Protein AF-A0A927UCE0-F1 (afdb_monomer_lite)

pLDDT: mean 87.66, std 17.43, range [27.77, 98.81]

Secondary structure (DSSP, 8-state):
--SSSTTTTTSSS-TTSSSS----HHHHHHHHHHHHHHHT--GGGS-EEEE--SS-SEEEETTTTEEEEEHHHHT-TTS-HHHHHHHHHHHHHHHHHHHHH---SSSHHHHHHHHHHT--S-SS--HHHHHHHHHHHHHHHHHHHHHHHHHHH--TT-EEEETTTEEEEEEEEES-GGG-EEEEEETTS-EEEEEHHHHHHH-EE-

Radius of gyration: 23.82 Å; chains: 1; bounding box: 55×33×63 Å

Foldseek 3Di:
DPDPPVVPPVPFPCLVPFFPDQDDLVVLLVLVVVLCVLPVDDLSVAAEEEDQDPVDQKAQDLVRSYIYGHSVQSRPRLFGPVLNSLSSQLRVLQVCCCVPPVDHDLDPSSCVSCVSSVHDSDPDDDVVVRVVRSVVSVVQNVLQVVLVVLQVLQDFQWWKQAPVQGIWTWNHWDDHRQQIWTWTQGPVRDIDIDRSVVCVVGMDTD

Structure (mmCIF, N/CA/C/O backbone):
data_AF-A0A927UCE0-F1
#
_entry.id   AF-A0A927UCE0-F1
#
loop_
_atom_site.group_PDB
_atom_site.id
_atom_site.type_symbol
_atom_site.label_atom_id
_atom_site.label_alt_id
_atom_site.label_comp_id
_atom_site.label_asym_id
_atom_site.label_entity_id
_atom_site.label_seq_id
_atom_site.pdbx_PDB_ins_code
_atom_site.Cartn_x
_atom_site.Cartn_y
_atom_site.Cartn_z
_atom_site.occupancy
_atom_site.B_iso_or_equiv
_atom_site.auth_seq_id
_atom_site.auth_comp_id
_atom_site.auth_asym_id
_atom_site.auth_atom_id
_atom_site.pdbx_PDB_model_num
ATOM 1 N N . MET A 1 1 ? -18.965 -17.058 -4.838 1.00 32.09 1 MET A N 1
ATOM 2 C CA . MET A 1 1 ? -19.137 -15.965 -3.849 1.00 32.09 1 MET A CA 1
ATOM 3 C C . MET A 1 1 ? -17.987 -15.931 -2.832 1.00 32.09 1 MET A C 1
ATOM 5 O O . MET A 1 1 ? -18.174 -16.311 -1.687 1.00 32.09 1 MET A O 1
ATOM 9 N N . LYS A 1 2 ? -16.779 -15.501 -3.229 1.00 31.31 2 LYS A N 1
ATOM 10 C CA . LYS A 1 2 ? -15.618 -15.338 -2.320 1.00 31.31 2 LYS A CA 1
ATOM 11 C C . LYS A 1 2 ? -14.726 -14.156 -2.750 1.00 31.31 2 LYS A C 1
ATOM 13 O O . LYS A 1 2 ? -13.540 -14.333 -2.984 1.00 31.31 2 LYS A O 1
ATOM 18 N N . LYS A 1 3 ? -15.296 -12.955 -2.931 1.00 30.11 3 LYS A N 1
ATOM 19 C CA . LYS A 1 3 ? -14.536 -11.755 -3.362 1.00 30.11 3 LYS A CA 1
ATOM 20 C C . LYS A 1 3 ? -14.456 -10.613 -2.336 1.00 30.11 3 LYS A C 1
ATOM 22 O O . LYS A 1 3 ? -13.852 -9.595 -2.635 1.00 30.11 3 LYS A O 1
ATOM 27 N N . TYR A 1 4 ? -14.963 -10.788 -1.113 1.00 29.42 4 TYR A N 1
ATOM 28 C CA . TYR A 1 4 ? -15.023 -9.688 -0.131 1.00 29.42 4 TYR A CA 1
ATOM 29 C C . TYR A 1 4 ? -14.313 -9.950 1.209 1.00 29.42 4 TYR A C 1
ATOM 31 O O . TYR A 1 4 ? -14.277 -9.066 2.055 1.00 29.42 4 TYR A O 1
ATOM 39 N N . ALA A 1 5 ? -13.671 -11.109 1.398 1.00 27.77 5 ALA A N 1
ATOM 40 C CA . ALA A 1 5 ? -13.035 -11.458 2.677 1.00 27.77 5 ALA A CA 1
ATOM 41 C C . ALA A 1 5 ? -11.571 -10.986 2.824 1.00 27.77 5 ALA A C 1
ATOM 43 O O . ALA A 1 5 ? -11.045 -10.954 3.931 1.00 27.77 5 ALA A O 1
ATOM 44 N N . VAL A 1 6 ? -10.906 -10.572 1.738 1.00 29.86 6 VAL A N 1
ATOM 45 C CA . VAL A 1 6 ? -9.473 -10.201 1.778 1.00 29.86 6 VAL A CA 1
ATOM 46 C C . VAL A 1 6 ? -9.253 -8.742 2.208 1.00 29.86 6 VAL A C 1
ATOM 48 O O . VAL A 1 6 ? -8.159 -8.377 2.624 1.00 29.86 6 VAL A O 1
ATOM 51 N N . LYS A 1 7 ? -10.298 -7.903 2.204 1.00 33.56 7 LYS A N 1
ATOM 52 C CA . LYS A 1 7 ? -10.187 -6.497 2.631 1.00 33.56 7 LYS A CA 1
ATOM 53 C C . LYS A 1 7 ? -10.232 -6.302 4.152 1.00 33.56 7 LYS A C 1
ATOM 55 O O . LYS A 1 7 ? -9.827 -5.248 4.623 1.00 33.56 7 LYS A O 1
ATOM 60 N N . LEU A 1 8 ? -10.690 -7.300 4.915 1.00 30.69 8 LEU A N 1
ATOM 61 C CA . LEU A 1 8 ? -10.885 -7.167 6.365 1.00 30.69 8 LEU A CA 1
ATOM 62 C C . LEU A 1 8 ? -9.734 -7.742 7.206 1.00 30.69 8 LEU A C 1
ATOM 64 O O . LEU A 1 8 ? -9.499 -7.261 8.310 1.00 30.69 8 LEU A O 1
ATOM 68 N N . LEU A 1 9 ? -8.970 -8.715 6.693 1.00 28.48 9 LEU A N 1
ATOM 69 C CA . LEU A 1 9 ? -7.888 -9.335 7.474 1.00 28.48 9 LEU A CA 1
ATOM 70 C C . LEU A 1 9 ? -6.598 -8.498 7.538 1.00 28.48 9 LEU A C 1
ATOM 72 O O . LEU A 1 9 ? -5.774 -8.720 8.419 1.00 28.48 9 LEU A O 1
ATOM 76 N N . MET A 1 10 ? -6.421 -7.512 6.652 1.00 35.31 10 MET A N 1
ATOM 77 C CA . MET A 1 10 ? -5.262 -6.608 6.702 1.00 35.31 10 MET A CA 1
ATOM 78 C C . MET A 1 10 ? -5.403 -5.473 7.727 1.00 35.31 10 MET A C 1
ATOM 80 O O . MET A 1 10 ? -4.414 -4.796 7.992 1.00 35.31 10 MET A O 1
ATOM 84 N N . LEU A 1 11 ? -6.583 -5.268 8.326 1.00 37.19 11 LEU A N 1
ATOM 85 C CA . LEU A 1 11 ? -6.809 -4.158 9.259 1.00 37.19 11 LEU A CA 1
ATOM 86 C C . LEU A 1 11 ? -6.383 -4.475 10.708 1.00 37.19 11 LEU A C 1
ATOM 88 O O . LEU A 1 11 ? -5.964 -3.576 11.427 1.00 37.19 11 LEU A O 1
ATOM 92 N N . CYS A 1 12 ? -6.447 -5.737 11.153 1.00 36.28 12 CYS A N 1
ATOM 93 C CA . CYS A 1 12 ? -6.317 -6.064 12.585 1.00 36.28 12 CYS A CA 1
ATOM 94 C C . CYS A 1 12 ? -4.892 -6.326 13.098 1.00 36.28 12 CYS A C 1
ATOM 96 O O . CYS A 1 12 ? -4.685 -6.264 14.304 1.00 36.28 12 CYS A O 1
ATOM 98 N N . LEU A 1 13 ? -3.908 -6.595 12.233 1.00 35.44 13 LEU A N 1
ATOM 99 C CA . LEU A 1 13 ? -2.509 -6.826 12.649 1.00 35.44 13 LEU A CA 1
ATOM 100 C C . LEU A 1 13 ? -1.547 -5.704 12.216 1.00 35.44 13 LEU A C 1
ATOM 102 O O . LEU A 1 13 ? -0.361 -5.759 12.523 1.00 35.44 13 LEU A O 1
ATOM 106 N N . ARG A 1 14 ? -2.042 -4.675 11.511 1.00 45.62 14 ARG A N 1
ATOM 107 C CA . ARG A 1 14 ? -1.217 -3.610 10.908 1.00 45.62 14 ARG A CA 1
ATOM 108 C C . ARG A 1 14 ? -1.157 -2.299 11.689 1.00 45.62 14 ARG A C 1
ATOM 110 O O . ARG A 1 14 ? -0.454 -1.399 11.261 1.00 45.62 14 ARG A O 1
ATOM 117 N N . LEU A 1 15 ? -1.820 -2.175 12.836 1.00 44.72 15 LEU A N 1
ATOM 118 C CA . LEU A 1 15 ? -1.896 -0.897 13.563 1.00 44.72 15 LEU A CA 1
ATOM 119 C C . LEU A 1 15 ? -0.582 -0.454 14.237 1.00 44.72 15 LEU A C 1
ATOM 121 O O . LEU A 1 15 ? -0.502 0.661 14.724 1.00 44.72 15 LEU A O 1
ATOM 125 N N . ARG A 1 16 ? 0.465 -1.289 14.225 1.00 42.56 16 ARG A N 1
ATOM 126 C CA . ARG A 1 16 ? 1.831 -0.920 14.649 1.00 42.56 16 ARG A CA 1
ATOM 127 C C . ARG A 1 16 ? 2.800 -0.636 13.492 1.00 42.56 16 ARG A C 1
ATOM 129 O O . ARG A 1 16 ? 3.983 -0.472 13.748 1.00 42.56 16 ARG A O 1
ATOM 136 N N . ARG A 1 17 ? 2.343 -0.665 12.232 1.00 46.66 17 ARG A N 1
ATOM 137 C CA . ARG A 1 17 ? 3.231 -0.679 11.049 1.00 46.66 17 ARG A CA 1
ATOM 138 C C . ARG A 1 17 ? 3.056 0.523 10.109 1.00 46.66 17 ARG A C 1
ATOM 140 O O . ARG A 1 17 ? 3.672 0.534 9.053 1.00 46.66 17 ARG A O 1
ATOM 147 N N . TRP A 1 18 ? 2.210 1.494 10.451 1.00 49.06 18 TRP A N 1
ATOM 148 C CA . TRP A 1 18 ? 2.021 2.698 9.626 1.00 49.06 18 TRP A CA 1
ATOM 149 C C . TRP A 1 18 ? 2.967 3.836 10.010 1.00 49.06 18 TRP A C 1
ATOM 151 O O . TRP A 1 18 ? 3.299 4.641 9.151 1.00 49.06 18 TRP A O 1
ATOM 161 N N . SER A 1 19 ? 3.474 3.842 11.244 1.00 52.38 19 SER A N 1
ATOM 162 C CA . SER A 1 19 ? 4.609 4.660 11.661 1.00 52.38 19 SER A CA 1
ATOM 163 C C . SER A 1 19 ? 5.896 3.830 11.596 1.00 52.38 19 SER A C 1
ATOM 165 O O . SER A 1 19 ? 5.938 2.691 12.070 1.00 52.38 19 SER A O 1
ATOM 167 N N . ASN A 1 20 ? 6.943 4.406 10.997 1.00 58.47 20 ASN A N 1
ATOM 168 C CA . ASN A 1 20 ? 8.322 3.894 10.960 1.00 58.47 20 ASN A CA 1
ATOM 169 C C . ASN A 1 20 ? 8.631 2.777 9.943 1.00 58.47 20 ASN A C 1
ATOM 171 O O . ASN A 1 20 ? 9.555 1.988 10.170 1.00 58.47 20 ASN A O 1
ATOM 175 N N . MET A 1 21 ? 7.901 2.664 8.825 1.00 68.88 21 MET A N 1
ATOM 176 C CA . MET A 1 21 ? 8.317 1.736 7.763 1.00 68.88 21 MET A CA 1
ATOM 177 C C . MET A 1 21 ? 9.350 2.392 6.846 1.00 68.88 21 MET A C 1
ATOM 179 O O . MET A 1 21 ? 9.002 3.065 5.884 1.00 68.88 21 MET A O 1
ATOM 183 N N . ILE A 1 22 ? 10.625 2.140 7.134 1.00 79.88 22 ILE A N 1
ATOM 184 C CA . ILE A 1 22 ? 11.729 2.444 6.221 1.00 79.88 22 ILE A CA 1
ATOM 185 C C . ILE A 1 22 ? 11.691 1.429 5.079 1.00 79.88 22 ILE A C 1
ATOM 187 O O . ILE A 1 22 ? 11.749 0.221 5.321 1.00 79.88 22 ILE A O 1
ATOM 191 N N . TRP A 1 23 ? 11.626 1.909 3.840 1.00 89.19 23 TRP A N 1
ATOM 192 C CA . TRP A 1 23 ? 11.667 1.049 2.667 1.00 89.19 23 TRP A CA 1
ATOM 193 C C . TRP A 1 23 ? 13.113 0.745 2.291 1.00 89.19 23 TRP A C 1
ATOM 195 O O . TRP A 1 23 ? 13.856 1.607 1.822 1.00 89.19 23 TRP A O 1
ATOM 205 N N . ASN A 1 24 ? 13.515 -0.506 2.481 1.00 92.25 24 ASN A N 1
ATOM 206 C CA . ASN A 1 24 ? 14.772 -1.034 1.983 1.00 92.25 24 ASN A CA 1
ATOM 207 C C . ASN A 1 24 ? 14.509 -2.019 0.831 1.00 92.25 24 ASN A C 1
ATOM 209 O O . ASN A 1 24 ? 13.376 -2.243 0.398 1.00 92.25 24 ASN A O 1
ATOM 213 N N . GLU A 1 25 ? 15.580 -2.592 0.287 1.00 96.25 25 GLU A N 1
ATOM 214 C CA . GLU A 1 25 ? 15.495 -3.513 -0.848 1.00 96.25 25 GLU A CA 1
ATOM 215 C C . GLU A 1 25 ? 14.535 -4.681 -0.590 1.00 96.25 25 GLU A C 1
ATOM 217 O O . GLU A 1 25 ? 13.823 -5.109 -1.497 1.00 96.25 25 GLU A O 1
ATOM 222 N N . LYS A 1 26 ? 14.470 -5.174 0.652 1.00 95.62 26 LYS A N 1
ATOM 223 C CA . LYS A 1 26 ? 13.610 -6.294 1.024 1.00 95.62 26 LYS A CA 1
ATOM 224 C C . LYS A 1 26 ? 12.135 -5.957 0.822 1.00 95.62 26 LYS A C 1
ATOM 226 O O . LYS A 1 26 ? 11.441 -6.738 0.177 1.00 95.62 26 LYS A O 1
ATOM 231 N N . GLU A 1 27 ? 11.644 -4.825 1.333 1.00 94.62 27 GLU A N 1
ATOM 232 C CA . GLU A 1 27 ? 10.226 -4.462 1.186 1.00 94.62 27 GLU A CA 1
ATOM 233 C C . GLU A 1 27 ? 9.875 -4.148 -0.274 1.00 94.62 27 GLU A C 1
ATOM 235 O O . GLU A 1 27 ? 8.780 -4.487 -0.728 1.00 94.62 27 GLU A O 1
ATOM 240 N N . ILE A 1 28 ? 10.812 -3.568 -1.038 1.00 97.38 28 ILE A N 1
ATOM 241 C CA . ILE A 1 28 ? 10.638 -3.365 -2.484 1.00 97.38 28 ILE A CA 1
ATOM 242 C C . ILE A 1 28 ? 10.515 -4.714 -3.201 1.00 97.38 28 ILE A C 1
ATOM 244 O O . ILE A 1 28 ? 9.576 -4.915 -3.975 1.00 97.38 28 ILE A O 1
ATOM 248 N N . ARG A 1 29 ? 11.412 -5.668 -2.912 1.00 98.06 29 ARG A N 1
ATOM 249 C CA . ARG A 1 29 ? 11.361 -7.016 -3.494 1.00 98.06 29 ARG A CA 1
ATOM 250 C C . ARG A 1 29 ? 10.089 -7.758 -3.107 1.00 98.06 29 ARG A C 1
ATOM 252 O O . ARG A 1 29 ? 9.504 -8.402 -3.970 1.00 98.06 29 ARG A O 1
ATOM 259 N N . GLU A 1 30 ? 9.624 -7.653 -1.864 1.00 97.25 30 GLU A N 1
ATOM 260 C CA . GLU A 1 30 ? 8.359 -8.266 -1.430 1.00 97.25 30 GLU A CA 1
ATOM 261 C C . GLU A 1 30 ? 7.171 -7.768 -2.271 1.00 97.25 30 GLU A C 1
ATOM 263 O O . GLU A 1 30 ? 6.337 -8.569 -2.712 1.00 97.25 30 GLU A O 1
ATOM 268 N N . GLU A 1 31 ? 7.105 -6.461 -2.544 1.00 97.94 31 GLU A N 1
ATOM 269 C CA . GLU A 1 31 ? 6.061 -5.906 -3.404 1.00 97.94 31 GLU A CA 1
ATOM 270 C C . GLU A 1 31 ? 6.241 -6.325 -4.868 1.00 97.94 31 GLU A C 1
ATOM 272 O O . GLU A 1 31 ? 5.274 -6.756 -5.498 1.00 97.94 31 GLU A O 1
ATOM 277 N N . MET A 1 32 ? 7.460 -6.286 -5.413 1.00 98.56 32 MET A N 1
ATOM 278 C CA . MET A 1 32 ? 7.719 -6.741 -6.783 1.00 98.56 32 MET A CA 1
ATOM 279 C C . MET A 1 32 ? 7.403 -8.232 -6.965 1.00 98.56 32 MET A C 1
ATOM 281 O O . MET A 1 32 ? 6.800 -8.601 -7.963 1.00 98.56 32 MET A O 1
ATOM 285 N N . GLN A 1 33 ? 7.696 -9.091 -5.987 1.00 98.62 33 GLN A N 1
ATOM 286 C CA . GLN A 1 33 ? 7.328 -10.514 -6.016 1.00 98.62 33 GLN A CA 1
ATOM 287 C C . GLN A 1 33 ? 5.809 -10.717 -6.007 1.00 98.62 33 GLN A C 1
ATOM 289 O O . GLN A 1 33 ? 5.283 -11.662 -6.602 1.00 98.62 33 GLN A O 1
ATOM 294 N N . ARG A 1 34 ? 5.065 -9.840 -5.321 1.00 98.38 34 ARG A N 1
ATOM 295 C CA . ARG A 1 34 ? 3.601 -9.828 -5.405 1.00 98.38 34 ARG A CA 1
ATOM 296 C C . ARG A 1 34 ? 3.144 -9.473 -6.822 1.00 98.38 34 ARG A C 1
ATOM 298 O O . ARG A 1 34 ? 2.190 -10.085 -7.301 1.00 98.38 34 ARG A O 1
ATOM 305 N N . LEU A 1 35 ? 3.804 -8.518 -7.481 1.00 98.50 35 LEU A N 1
ATOM 306 C CA . LEU A 1 35 ? 3.518 -8.136 -8.868 1.00 98.50 35 LEU A CA 1
ATOM 307 C C . LEU A 1 35 ? 3.903 -9.237 -9.863 1.00 98.50 35 LEU A C 1
ATOM 309 O O . LEU A 1 35 ? 3.112 -9.537 -10.752 1.00 98.50 35 LEU A O 1
ATOM 313 N N . ASP A 1 36 ? 5.033 -9.910 -9.666 1.00 98.62 36 ASP A N 1
ATOM 314 C CA . ASP A 1 36 ? 5.463 -11.073 -10.450 1.00 98.62 36 ASP A CA 1
ATOM 315 C C . ASP A 1 36 ? 4.386 -12.166 -10.447 1.00 98.62 36 ASP A C 1
ATOM 317 O O . ASP A 1 36 ? 3.977 -12.655 -11.498 1.00 98.62 36 ASP A O 1
ATOM 321 N N . LYS A 1 37 ? 3.813 -12.475 -9.275 1.00 98.31 37 LYS A N 1
ATOM 322 C CA . LYS A 1 37 ? 2.697 -13.433 -9.147 1.00 98.31 37 LYS A CA 1
ATOM 323 C C . LYS A 1 37 ? 1.432 -13.002 -9.894 1.00 98.31 37 LYS A C 1
ATOM 325 O O . LYS A 1 37 ? 0.649 -13.856 -10.297 1.00 98.31 37 LYS A O 1
ATOM 330 N N . ILE A 1 38 ? 1.200 -11.697 -10.036 1.00 97.31 38 ILE A N 1
ATOM 331 C CA . ILE A 1 38 ? 0.034 -11.147 -10.744 1.00 97.31 38 ILE A CA 1
ATOM 332 C C . ILE A 1 38 ? 0.255 -11.172 -12.255 1.00 97.31 38 ILE A C 1
ATOM 334 O O . ILE A 1 38 ? -0.680 -11.439 -13.007 1.00 97.31 38 ILE A O 1
ATOM 338 N N . THR A 1 39 ? 1.474 -10.878 -12.699 1.00 97.69 39 THR A N 1
ATOM 339 C CA . THR A 1 39 ? 1.784 -10.649 -14.115 1.00 97.69 39 THR A CA 1
ATOM 340 C C . THR A 1 39 ? 2.413 -11.849 -14.814 1.00 97.69 39 THR A C 1
ATOM 342 O O . THR A 1 39 ? 2.451 -11.884 -16.044 1.00 97.69 39 THR A O 1
ATOM 345 N N . GLY A 1 40 ? 2.904 -12.830 -14.054 1.00 98.12 40 GLY A N 1
ATOM 346 C CA . GLY A 1 40 ? 3.687 -13.949 -14.571 1.00 98.12 40 GLY A CA 1
ATOM 347 C C . GLY A 1 40 ? 5.053 -13.521 -15.117 1.00 98.12 40 GLY A C 1
ATOM 348 O O . GLY A 1 40 ? 5.574 -14.179 -16.016 1.00 98.12 40 GLY A O 1
ATOM 349 N N . LYS A 1 41 ? 5.593 -12.391 -14.644 1.00 97.81 41 LYS A N 1
ATOM 350 C CA . LYS A 1 41 ? 6.915 -11.859 -15.013 1.00 97.81 41 LYS A CA 1
ATOM 351 C C . LYS A 1 41 ? 7.881 -11.946 -13.832 1.00 97.81 41 LYS A C 1
ATOM 353 O O . LYS A 1 41 ? 7.448 -12.238 -12.725 1.00 97.81 41 LYS A O 1
ATOM 358 N N . SER A 1 42 ? 9.162 -11.696 -14.087 1.00 97.81 42 SER A N 1
ATOM 359 C CA . SER A 1 42 ? 10.254 -11.825 -13.109 1.00 97.81 42 SER A CA 1
ATOM 360 C C . SER A 1 42 ? 10.935 -10.478 -12.859 1.00 97.81 42 SER A C 1
ATOM 362 O O . SER A 1 42 ? 12.157 -10.360 -12.898 1.00 97.81 42 SER A O 1
ATOM 364 N N . GLY A 1 43 ? 10.143 -9.422 -12.659 1.00 97.56 43 GLY A N 1
ATOM 365 C CA . GLY A 1 43 ? 10.687 -8.089 -12.403 1.00 97.56 43 GLY A CA 1
ATOM 366 C C . GLY A 1 43 ? 11.407 -8.017 -11.058 1.00 97.56 43 GLY A C 1
ATOM 367 O O . GLY A 1 43 ? 12.383 -7.286 -10.930 1.00 97.56 43 GLY A O 1
ATOM 368 N N . SER A 1 44 ? 10.990 -8.819 -10.070 1.00 98.06 44 SER A N 1
ATOM 369 C CA . SER A 1 44 ? 11.637 -8.844 -8.750 1.00 98.06 44 SER A CA 1
ATOM 370 C C . SER A 1 44 ? 13.037 -9.461 -8.735 1.00 98.06 44 SER A C 1
ATOM 372 O O . SER A 1 44 ? 13.730 -9.332 -7.726 1.00 98.06 44 SER A O 1
ATOM 374 N N . GLU A 1 45 ? 13.458 -10.114 -9.822 1.00 98.31 45 GLU A N 1
ATOM 375 C CA . GLU A 1 45 ? 14.795 -10.702 -9.978 1.00 98.31 45 GLU A CA 1
ATOM 376 C C . GLU A 1 45 ? 15.821 -9.692 -10.511 1.00 98.31 45 GLU A C 1
ATOM 378 O O . GLU A 1 45 ? 17.024 -9.937 -10.427 1.00 98.31 45 GLU A O 1
ATOM 383 N N . LEU A 1 46 ? 15.366 -8.545 -11.028 1.00 98.56 46 LEU A N 1
ATOM 384 C CA . LEU A 1 46 ? 16.258 -7.522 -11.564 1.00 98.56 46 LEU A CA 1
ATOM 385 C C . LEU A 1 46 ? 17.094 -6.854 -10.453 1.00 98.56 46 LEU A C 1
ATOM 387 O O . LEU A 1 46 ? 16.675 -6.818 -9.283 1.00 98.56 46 LEU A O 1
ATOM 391 N N . PRO A 1 47 ? 18.280 -6.313 -10.793 1.00 98.62 47 PRO A N 1
ATOM 392 C CA . PRO A 1 47 ? 19.068 -5.508 -9.870 1.00 98.62 47 PRO A CA 1
ATOM 393 C C . PRO A 1 47 ? 18.286 -4.293 -9.367 1.00 98.62 47 PRO A C 1
ATOM 395 O O . PRO A 1 47 ? 17.552 -3.642 -10.115 1.00 98.62 47 PRO A O 1
ATOM 398 N N . ILE A 1 48 ? 18.466 -3.988 -8.083 1.00 98.56 48 ILE A N 1
ATOM 399 C CA . ILE A 1 48 ? 17.912 -2.804 -7.433 1.00 98.56 48 ILE A CA 1
ATOM 400 C C . ILE A 1 48 ? 19.077 -2.033 -6.826 1.00 98.56 48 ILE A C 1
ATOM 402 O O . ILE A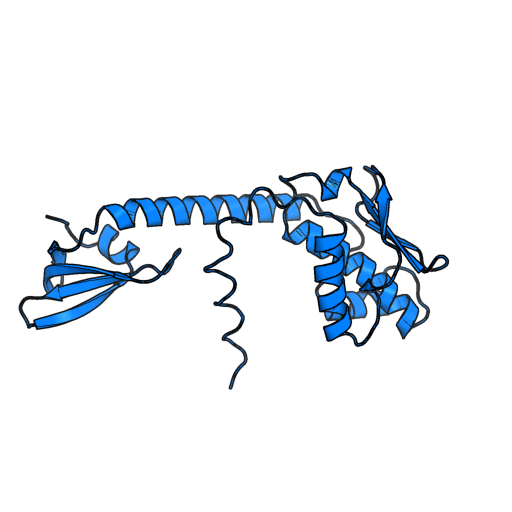 1 48 ? 19.850 -2.579 -6.041 1.00 98.56 48 ILE A O 1
ATOM 406 N N . TYR A 1 49 ? 19.175 -0.758 -7.175 1.00 98.25 49 TYR A N 1
ATOM 407 C CA . TYR A 1 49 ? 20.155 0.170 -6.632 1.00 98.25 49 TYR A CA 1
ATOM 408 C C . TYR A 1 49 ? 19.465 1.296 -5.875 1.00 98.25 49 TYR A C 1
ATOM 410 O O . TYR A 1 49 ? 18.301 1.623 -6.119 1.00 98.25 49 TYR A O 1
ATOM 418 N N . PHE A 1 50 ? 20.217 1.928 -4.979 1.00 97.75 50 PHE A N 1
ATOM 419 C CA . PHE A 1 50 ? 19.763 3.117 -4.280 1.00 97.75 50 PHE A CA 1
ATOM 420 C C . PHE A 1 50 ? 20.710 4.285 -4.516 1.00 97.75 50 PHE A C 1
ATOM 422 O O . PHE A 1 50 ? 21.923 4.150 -4.353 1.00 97.75 50 PHE A O 1
ATOM 429 N N . ASP A 1 51 ? 20.142 5.442 -4.841 1.00 96.12 51 ASP A N 1
ATOM 430 C CA . ASP A 1 51 ? 20.848 6.722 -4.864 1.00 96.12 51 ASP A CA 1
ATOM 431 C C . ASP A 1 51 ? 20.291 7.662 -3.776 1.00 96.12 51 ASP A C 1
ATOM 433 O O . ASP A 1 51 ? 19.543 7.233 -2.899 1.00 96.12 51 ASP A O 1
ATOM 437 N N . ASN A 1 52 ? 20.692 8.934 -3.774 1.00 96.50 52 ASN A N 1
ATOM 438 C CA . ASN A 1 52 ? 20.147 9.962 -2.874 1.00 96.50 52 ASN A CA 1
ATOM 439 C C . ASN A 1 52 ? 19.491 11.111 -3.664 1.00 96.50 52 ASN A C 1
ATOM 441 O O . ASN A 1 52 ? 19.606 12.280 -3.291 1.00 96.50 52 ASN A O 1
ATOM 445 N N . SER A 1 53 ? 18.875 10.814 -4.811 1.00 94.94 53 SER A N 1
ATOM 446 C CA . SER A 1 53 ? 18.318 11.837 -5.697 1.00 94.94 53 SER A CA 1
ATOM 447 C C . SER A 1 53 ? 17.097 12.531 -5.092 1.00 94.94 53 SER A C 1
ATOM 449 O O . SER A 1 53 ? 16.113 11.890 -4.746 1.00 94.94 53 SER A O 1
ATOM 451 N N . GLN A 1 54 ? 17.100 13.863 -5.057 1.00 92.81 54 GLN A N 1
ATOM 452 C CA . GLN A 1 54 ? 15.904 14.659 -4.727 1.00 92.81 54 GLN A CA 1
ATOM 453 C C . GLN A 1 54 ? 15.065 15.009 -5.966 1.00 92.81 54 GLN A C 1
ATOM 455 O O . GLN A 1 54 ? 14.039 15.671 -5.872 1.00 92.81 54 GLN A O 1
ATOM 460 N N . ARG A 1 55 ? 15.523 14.620 -7.163 1.00 91.75 55 ARG A N 1
ATOM 461 C CA . ARG A 1 55 ? 14.846 14.938 -8.434 1.00 91.75 55 ARG A CA 1
ATOM 462 C C . ARG A 1 55 ? 14.049 13.766 -8.995 1.00 91.75 55 ARG A C 1
ATOM 464 O O . ARG A 1 55 ? 13.244 13.964 -9.901 1.00 91.75 55 ARG A O 1
ATOM 471 N N . LYS A 1 56 ? 14.321 12.549 -8.520 1.00 93.19 56 LYS A N 1
ATOM 472 C CA . LYS A 1 56 ? 13.695 11.305 -8.976 1.00 93.19 56 LYS A CA 1
ATOM 473 C C . LYS A 1 56 ? 13.409 10.425 -7.767 1.00 93.19 56 LYS A C 1
ATOM 475 O O . LYS A 1 56 ? 14.301 10.215 -6.954 1.00 93.19 56 LYS A O 1
ATOM 480 N N . LEU A 1 57 ? 12.187 9.908 -7.679 1.00 96.19 57 LEU A N 1
ATOM 481 C CA . LEU A 1 57 ? 11.777 9.002 -6.606 1.00 96.19 57 LEU A CA 1
ATOM 482 C C . LEU A 1 57 ? 12.190 7.557 -6.924 1.00 96.19 57 LEU A C 1
ATOM 484 O O . LEU A 1 57 ? 12.668 6.834 -6.052 1.00 96.19 57 LEU A O 1
ATOM 488 N N . GLY A 1 58 ? 12.048 7.175 -8.192 1.00 97.19 58 GLY A N 1
ATOM 489 C CA . GLY A 1 58 ? 12.462 5.898 -8.754 1.00 97.19 58 GLY A CA 1
ATOM 490 C C . GLY A 1 58 ? 12.798 6.037 -10.240 1.00 97.19 58 GLY A C 1
ATOM 491 O O . GLY A 1 58 ? 12.572 7.091 -10.845 1.00 97.19 58 GLY A O 1
ATOM 492 N N . CYS A 1 59 ? 13.407 4.999 -10.804 1.00 97.50 59 CYS A N 1
ATOM 493 C CA . CYS A 1 59 ? 13.638 4.863 -12.236 1.00 97.50 59 CYS A CA 1
ATOM 494 C C . CYS A 1 59 ? 13.842 3.390 -12.592 1.00 97.50 59 CYS A C 1
ATOM 496 O O . CYS A 1 59 ? 14.691 2.725 -12.003 1.00 97.50 59 CYS A O 1
ATOM 498 N N . PHE A 1 60 ? 13.122 2.903 -13.593 1.00 98.44 60 PHE A N 1
ATOM 499 C CA . PHE A 1 60 ? 13.502 1.709 -14.337 1.00 98.44 60 PHE A CA 1
ATOM 500 C C . PHE A 1 60 ? 14.413 2.084 -15.512 1.00 98.44 60 PHE A C 1
ATOM 502 O O . PHE A 1 60 ? 14.136 3.049 -16.230 1.00 98.44 60 PHE A O 1
ATOM 509 N N . TRP A 1 61 ? 15.480 1.315 -15.722 1.00 97.88 61 TRP A N 1
ATOM 510 C CA . TRP A 1 61 ? 16.443 1.495 -16.807 1.00 97.88 61 TRP A CA 1
ATOM 511 C C . TRP A 1 61 ? 16.297 0.357 -17.830 1.00 97.88 61 TRP A C 1
ATOM 513 O O . TRP A 1 61 ? 16.789 -0.745 -17.595 1.00 97.88 61 TRP A O 1
ATOM 523 N N . PRO A 1 62 ? 15.618 0.582 -18.975 1.00 96.88 62 PRO A N 1
ATOM 524 C CA . PRO A 1 62 ? 15.280 -0.488 -19.918 1.00 96.88 62 PRO A CA 1
ATOM 525 C C . PRO A 1 62 ? 16.470 -1.192 -20.568 1.00 96.88 62 PRO A C 1
ATOM 527 O O . PRO A 1 62 ? 16.351 -2.343 -20.972 1.00 96.88 62 PRO A O 1
ATOM 530 N N . LYS A 1 63 ? 17.596 -0.492 -20.737 1.00 96.75 63 LYS A N 1
ATOM 531 C CA . LYS A 1 63 ? 18.773 -1.037 -21.419 1.00 96.75 63 LYS A CA 1
ATOM 532 C C . LYS A 1 63 ? 19.580 -1.936 -20.483 1.00 96.75 63 LYS A C 1
ATOM 534 O O . LYS A 1 63 ? 20.045 -2.991 -20.902 1.00 96.75 63 LYS A O 1
ATOM 539 N N . GLU A 1 64 ? 19.730 -1.511 -19.237 1.00 97.69 64 GLU A N 1
ATOM 540 C CA . GLU A 1 64 ? 20.457 -2.213 -18.182 1.00 97.69 64 GLU A CA 1
ATOM 541 C C . GLU A 1 64 ? 19.577 -3.253 -17.463 1.00 97.69 64 GLU A C 1
ATOM 543 O O . GLU A 1 64 ? 20.101 -4.159 -16.821 1.00 97.69 64 GLU A O 1
ATOM 548 N N . MET A 1 65 ? 18.248 -3.172 -17.627 1.00 97.75 65 MET A N 1
ATOM 549 C CA . MET A 1 65 ? 17.250 -4.018 -16.962 1.00 97.75 65 MET A CA 1
ATOM 550 C C . MET A 1 65 ? 17.396 -3.984 -15.437 1.00 97.75 65 MET A C 1
ATOM 552 O O . MET A 1 65 ? 17.460 -5.018 -14.779 1.00 97.75 65 MET A O 1
ATOM 556 N N . GLU A 1 66 ? 17.420 -2.779 -14.875 1.00 98.38 66 GLU A N 1
ATOM 557 C CA . GLU A 1 66 ? 17.597 -2.538 -13.441 1.00 98.38 66 GLU A CA 1
ATOM 558 C C . GLU A 1 66 ? 16.669 -1.430 -12.931 1.00 98.38 66 GLU A C 1
ATOM 560 O O . GLU A 1 66 ? 16.142 -0.616 -13.698 1.00 98.38 66 GLU A O 1
ATOM 565 N N . PHE A 1 67 ? 16.489 -1.384 -11.613 1.00 98.62 67 PHE A N 1
ATOM 566 C CA . PHE A 1 67 ? 15.751 -0.331 -10.926 1.00 98.62 67 PHE A CA 1
ATOM 567 C C . PHE A 1 67 ? 16.682 0.510 -10.054 1.00 98.62 67 PHE A C 1
ATOM 569 O O . PHE A 1 67 ? 17.602 -0.001 -9.419 1.00 98.62 67 PHE A O 1
ATOM 576 N N . THR A 1 68 ? 16.398 1.804 -9.952 1.00 98.44 68 THR A N 1
ATOM 577 C CA . THR A 1 68 ? 16.991 2.695 -8.953 1.00 98.44 68 THR A CA 1
ATOM 578 C C . THR A 1 68 ? 15.888 3.350 -8.135 1.00 98.44 68 THR A C 1
ATOM 580 O O . THR A 1 68 ? 14.926 3.853 -8.711 1.00 98.44 68 THR A O 1
ATOM 583 N N . PHE A 1 69 ? 16.045 3.402 -6.814 1.00 98.19 69 PHE A N 1
ATOM 584 C CA . PHE A 1 69 ? 15.158 4.136 -5.908 1.00 98.19 69 PHE A CA 1
ATOM 585 C C . PHE A 1 69 ? 15.949 5.142 -5.075 1.00 98.19 69 PHE A C 1
ATOM 587 O O . PHE A 1 69 ? 17.102 4.904 -4.717 1.00 98.19 69 PHE A O 1
ATOM 594 N N . SER A 1 70 ? 15.344 6.282 -4.759 1.00 97.44 70 SER A N 1
ATOM 595 C CA . SER A 1 70 ? 16.028 7.309 -3.977 1.00 97.44 70 SER A CA 1
ATOM 596 C C . SER A 1 70 ? 15.862 7.076 -2.480 1.00 97.44 70 SER A C 1
ATOM 598 O O . SER A 1 70 ? 14.752 7.130 -1.947 1.00 97.44 70 SER A O 1
ATOM 600 N N . ASN A 1 71 ? 16.982 6.916 -1.775 1.00 96.56 71 ASN A N 1
ATOM 601 C CA . ASN A 1 71 ? 17.022 6.875 -0.315 1.00 96.56 71 ASN A CA 1
ATOM 602 C C . ASN A 1 71 ? 16.474 8.151 0.327 1.00 96.56 71 ASN A C 1
ATOM 604 O O . ASN A 1 71 ? 16.014 8.075 1.459 1.00 96.56 71 ASN A O 1
ATOM 608 N N . TYR A 1 72 ? 16.525 9.301 -0.359 1.00 94.75 72 TYR A N 1
ATOM 609 C CA . TYR A 1 72 ? 15.987 10.549 0.187 1.00 94.75 72 TYR A CA 1
ATOM 610 C C . TYR A 1 72 ? 14.496 10.413 0.518 1.00 94.75 72 TYR A C 1
ATOM 612 O O . TYR A 1 72 ? 14.061 10.918 1.542 1.00 94.75 72 TYR A O 1
ATOM 620 N N . TYR A 1 73 ? 13.746 9.680 -0.312 1.00 93.94 73 TYR A N 1
ATOM 621 C CA . TYR A 1 73 ? 12.325 9.410 -0.089 1.00 93.94 73 TYR A CA 1
ATOM 622 C C . TYR A 1 73 ? 12.099 8.070 0.618 1.00 93.94 73 TYR A C 1
ATOM 624 O O . TYR A 1 73 ? 11.346 7.988 1.575 1.00 93.94 73 TYR A O 1
ATOM 632 N N . PHE A 1 74 ? 12.771 6.998 0.189 1.00 94.06 74 PHE A N 1
ATOM 633 C CA . PHE A 1 74 ? 12.512 5.646 0.706 1.00 94.06 74 PHE A CA 1
ATOM 634 C C . PHE A 1 74 ? 12.981 5.438 2.160 1.00 94.06 74 PHE A C 1
ATOM 636 O O . PHE A 1 74 ? 12.524 4.501 2.818 1.00 94.06 74 PHE A O 1
ATOM 643 N N . LYS A 1 75 ? 13.862 6.307 2.679 1.00 93.44 75 LYS A N 1
ATOM 644 C CA . LYS A 1 75 ? 14.262 6.324 4.098 1.00 93.44 75 LYS A CA 1
ATOM 645 C C . LYS A 1 75 ? 13.575 7.404 4.932 1.00 93.44 75 LYS A C 1
ATOM 647 O O . LYS A 1 75 ? 13.865 7.479 6.122 1.00 93.44 75 LYS A O 1
ATOM 652 N N . ASP A 1 76 ? 12.708 8.212 4.331 1.00 90.88 76 ASP A N 1
ATOM 653 C CA . ASP A 1 76 ? 11.848 9.136 5.063 1.00 90.88 76 ASP A CA 1
ATOM 654 C C . ASP A 1 76 ? 10.704 8.333 5.699 1.00 90.88 76 ASP A C 1
ATOM 656 O O . ASP A 1 76 ? 9.879 7.742 5.000 1.00 90.88 76 ASP A O 1
ATOM 660 N N . ASP A 1 77 ? 10.695 8.255 7.029 1.00 86.00 77 ASP A N 1
ATOM 661 C CA . ASP A 1 77 ? 9.696 7.512 7.797 1.00 86.00 77 ASP A CA 1
ATOM 662 C C . ASP A 1 77 ? 8.355 8.248 7.920 1.00 86.00 77 ASP A C 1
ATOM 664 O O . ASP A 1 77 ? 7.358 7.633 8.316 1.00 86.00 77 ASP A O 1
ATOM 668 N N . GLU A 1 78 ? 8.304 9.522 7.523 1.00 86.25 78 GLU A N 1
ATOM 669 C CA . GLU A 1 78 ? 7.064 10.273 7.369 1.00 86.25 78 GLU A CA 1
ATOM 670 C C . GLU A 1 78 ? 6.423 10.048 5.994 1.00 86.25 78 GLU A C 1
ATOM 672 O O . GLU A 1 78 ? 5.229 10.318 5.826 1.00 86.25 78 GLU A O 1
ATOM 677 N N . TRP A 1 79 ? 7.175 9.560 5.001 1.00 89.50 79 TRP A N 1
ATOM 678 C CA . TRP A 1 79 ? 6.653 9.365 3.652 1.00 89.50 79 TRP A CA 1
ATOM 679 C C . TRP A 1 79 ? 5.609 8.246 3.618 1.00 89.50 79 TRP A C 1
ATOM 681 O O . TRP A 1 79 ? 5.826 7.132 4.106 1.00 89.50 79 TRP A O 1
ATOM 691 N N . SER A 1 80 ? 4.434 8.531 3.046 1.00 90.19 80 SER A N 1
ATOM 692 C CA . SER A 1 80 ? 3.318 7.593 3.147 1.00 90.19 80 SER A CA 1
ATOM 693 C C . SER A 1 80 ? 3.602 6.282 2.413 1.00 90.19 80 SER A C 1
ATOM 695 O O . SER A 1 80 ? 4.078 6.242 1.273 1.00 90.19 80 SER A O 1
ATOM 697 N N . ILE A 1 81 ? 3.221 5.181 3.063 1.00 91.25 81 ILE A N 1
ATOM 698 C CA . ILE A 1 81 ? 3.325 3.815 2.534 1.00 91.25 81 ILE A CA 1
ATOM 699 C C . ILE A 1 81 ? 2.667 3.712 1.153 1.00 91.25 81 ILE A C 1
ATOM 701 O O . ILE A 1 81 ? 3.176 3.022 0.270 1.00 91.25 81 ILE A O 1
ATOM 705 N N . GLU A 1 82 ? 1.540 4.396 0.948 1.00 93.00 82 GLU A N 1
ATOM 706 C CA . GLU A 1 82 ? 0.836 4.429 -0.329 1.00 93.00 82 GLU A CA 1
ATOM 707 C C . GLU A 1 82 ? 1.646 5.092 -1.444 1.00 93.00 82 GLU A C 1
ATOM 709 O O . GLU A 1 82 ? 1.656 4.571 -2.560 1.00 93.00 82 GLU A O 1
ATOM 714 N N . CYS A 1 83 ? 2.329 6.203 -1.160 1.00 93.75 83 CYS A N 1
ATOM 715 C CA . CYS A 1 83 ? 3.171 6.881 -2.142 1.00 93.75 83 CYS A CA 1
ATOM 716 C C . CYS 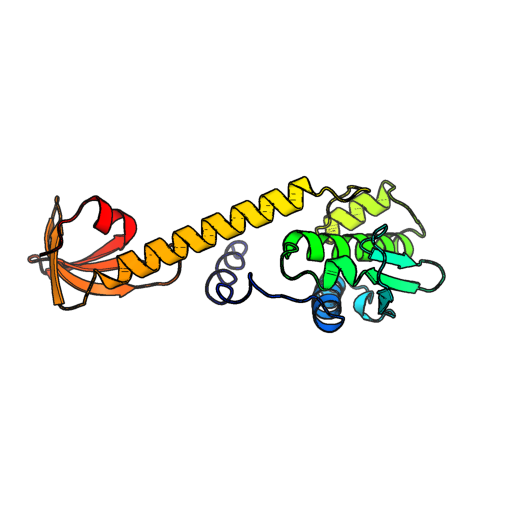A 1 83 ? 4.414 6.055 -2.491 1.00 93.75 83 CYS A C 1
ATOM 718 O O . CYS A 1 83 ? 4.727 5.912 -3.673 1.00 93.75 83 CYS A O 1
ATOM 720 N N . ALA A 1 84 ? 5.062 5.434 -1.503 1.00 94.75 84 ALA A N 1
ATOM 721 C CA . ALA A 1 84 ? 6.195 4.543 -1.748 1.00 94.75 84 ALA A CA 1
ATOM 722 C C . ALA A 1 84 ? 5.811 3.326 -2.607 1.00 94.75 84 ALA A C 1
ATOM 724 O O . ALA A 1 84 ? 6.469 3.025 -3.606 1.00 94.75 84 ALA A O 1
ATOM 725 N N . LEU A 1 85 ? 4.693 2.666 -2.276 1.00 96.00 85 LEU A N 1
ATOM 726 C CA . LEU A 1 85 ? 4.151 1.558 -3.070 1.00 96.00 85 LEU A CA 1
ATOM 727 C C . LEU A 1 85 ? 3.823 1.973 -4.504 1.00 96.00 85 LEU A C 1
ATOM 729 O O . LEU A 1 85 ? 4.057 1.202 -5.433 1.00 96.00 85 LEU A O 1
ATOM 733 N N . ASP A 1 86 ? 3.257 3.163 -4.686 1.00 97.06 86 ASP A N 1
ATOM 734 C CA . ASP A 1 86 ? 2.923 3.684 -6.007 1.00 97.06 86 ASP A CA 1
ATOM 735 C C . ASP A 1 86 ? 4.179 3.894 -6.863 1.00 97.06 86 ASP A C 1
ATOM 737 O O . ASP A 1 86 ? 4.182 3.466 -8.013 1.00 97.06 86 ASP A O 1
ATOM 741 N N . VAL A 1 87 ? 5.274 4.418 -6.294 1.00 97.62 87 VAL A N 1
ATOM 742 C CA . VAL A 1 87 ? 6.563 4.542 -7.001 1.00 97.62 87 VAL A CA 1
ATOM 743 C C . VAL A 1 87 ? 7.119 3.173 -7.400 1.00 97.62 87 VAL A C 1
ATOM 745 O O . VAL A 1 87 ? 7.478 2.979 -8.560 1.00 97.62 87 VAL A O 1
ATOM 748 N N . ILE A 1 88 ? 7.130 2.190 -6.491 1.00 98.25 88 ILE A N 1
ATOM 749 C CA . ILE A 1 88 ? 7.595 0.823 -6.805 1.00 98.25 88 ILE A CA 1
ATOM 750 C C . ILE A 1 88 ? 6.801 0.238 -7.980 1.00 98.25 88 ILE A C 1
ATOM 752 O O . ILE A 1 88 ? 7.369 -0.299 -8.933 1.00 98.25 88 ILE A O 1
ATOM 756 N N . ARG A 1 89 ? 5.471 0.358 -7.931 1.00 98.50 89 ARG A N 1
ATOM 757 C CA . ARG A 1 89 ? 4.576 -0.161 -8.973 1.00 98.50 89 ARG A CA 1
ATOM 758 C C . ARG A 1 89 ? 4.706 0.608 -10.281 1.00 98.50 89 ARG A C 1
ATOM 760 O O . ARG A 1 89 ? 4.583 0.002 -11.340 1.00 98.50 89 ARG A O 1
ATOM 767 N N . HIS A 1 90 ? 4.938 1.915 -10.224 1.00 98.31 90 HIS A N 1
ATOM 768 C CA . HIS A 1 90 ? 5.141 2.766 -11.394 1.00 98.31 90 HIS A CA 1
ATOM 769 C C . HIS A 1 90 ? 6.386 2.347 -12.171 1.00 98.31 90 HIS A C 1
ATOM 771 O O . HIS A 1 90 ? 6.313 2.161 -13.387 1.00 98.31 90 HIS A O 1
ATOM 777 N N . GLU A 1 91 ? 7.503 2.118 -11.478 1.00 98.56 91 GLU A N 1
ATOM 778 C CA . GLU A 1 91 ? 8.721 1.628 -12.130 1.00 98.56 91 GLU A CA 1
ATOM 779 C C . GLU A 1 91 ? 8.544 0.197 -12.646 1.00 98.56 91 GLU A C 1
ATOM 781 O O . GLU A 1 91 ? 8.922 -0.111 -13.777 1.00 98.56 91 GLU A O 1
ATOM 786 N N . TYR A 1 92 ? 7.861 -0.667 -11.891 1.00 98.81 92 TYR A N 1
ATOM 787 C CA . TYR A 1 92 ? 7.515 -2.005 -12.371 1.00 98.81 92 TYR A CA 1
ATOM 788 C C . TYR A 1 92 ? 6.604 -1.961 -13.617 1.00 98.81 92 TYR A C 1
ATOM 790 O O . TYR A 1 92 ? 6.722 -2.800 -14.510 1.00 98.81 92 TYR A O 1
ATOM 798 N N . ALA A 1 93 ? 5.712 -0.972 -13.734 1.00 98.69 93 ALA A N 1
ATOM 799 C CA . ALA A 1 93 ? 4.887 -0.787 -14.928 1.00 98.69 93 ALA A CA 1
ATOM 800 C C . ALA A 1 93 ? 5.726 -0.434 -16.167 1.00 98.69 93 ALA A C 1
ATOM 802 O O . ALA A 1 93 ? 5.385 -0.888 -17.260 1.00 98.69 93 ALA A O 1
ATOM 803 N N . HIS A 1 94 ? 6.833 0.306 -16.013 1.00 98.56 94 HIS A N 1
ATOM 804 C CA . HIS A 1 94 ? 7.800 0.511 -17.103 1.00 98.56 94 HIS A CA 1
ATOM 805 C C . HIS A 1 94 ? 8.474 -0.797 -17.512 1.00 98.56 94 HIS A C 1
ATOM 807 O O . HIS A 1 94 ? 8.538 -1.093 -18.703 1.00 98.56 94 HIS A O 1
ATOM 813 N N . TYR A 1 95 ? 8.896 -1.616 -16.545 1.00 98.69 95 TYR A N 1
ATOM 814 C CA . TYR A 1 95 ? 9.425 -2.956 -16.825 1.00 98.69 95 TYR A CA 1
ATOM 815 C C . TYR A 1 95 ? 8.433 -3.813 -17.624 1.00 98.69 95 TYR A C 1
ATOM 817 O O . TYR A 1 95 ? 8.797 -4.410 -18.640 1.00 98.69 95 TYR A O 1
ATOM 825 N N . LEU A 1 96 ? 7.160 -3.832 -17.221 1.00 98.38 96 LEU A N 1
ATOM 826 C CA . LEU A 1 96 ? 6.126 -4.558 -17.958 1.00 98.38 96 LEU A CA 1
ATOM 827 C C . LEU A 1 96 ? 5.922 -4.023 -19.369 1.00 98.38 96 LEU A C 1
ATOM 829 O O . LEU A 1 96 ? 5.741 -4.821 -20.284 1.00 98.38 96 LEU A O 1
ATOM 833 N N . ASP A 1 97 ? 5.927 -2.702 -19.552 1.00 98.56 97 ASP A N 1
ATOM 834 C CA . ASP A 1 97 ? 5.729 -2.101 -20.872 1.00 98.56 97 ASP A CA 1
ATOM 835 C C . ASP A 1 97 ? 6.844 -2.503 -21.848 1.00 98.56 97 ASP A C 1
ATOM 837 O O . ASP A 1 97 ? 6.577 -2.878 -22.993 1.00 98.56 97 ASP A O 1
ATOM 841 N N . VAL A 1 98 ? 8.082 -2.549 -21.352 1.00 98.44 98 VAL A N 1
ATOM 842 C CA . VAL A 1 98 ? 9.239 -3.025 -22.115 1.00 98.44 98 VAL A CA 1
ATOM 843 C C . VAL A 1 98 ? 9.109 -4.511 -22.445 1.00 98.44 98 VAL A C 1
ATOM 845 O O . VAL A 1 98 ? 9.225 -4.890 -23.607 1.00 98.44 98 VAL A O 1
ATOM 848 N N . VAL A 1 99 ? 8.818 -5.364 -21.459 1.00 97.88 99 VAL A N 1
ATOM 849 C CA . VAL A 1 99 ? 8.775 -6.824 -21.665 1.00 97.88 99 VAL A CA 1
ATOM 850 C C . VAL A 1 99 ? 7.579 -7.274 -22.507 1.00 97.88 99 VAL A C 1
ATOM 852 O O . VAL A 1 99 ? 7.668 -8.281 -23.210 1.00 97.88 99 VAL A O 1
ATOM 855 N N . LEU A 1 100 ? 6.444 -6.578 -22.426 1.00 97.38 100 LEU A N 1
ATOM 856 C CA . LEU A 1 100 ? 5.223 -6.962 -23.140 1.00 97.38 100 LEU A CA 1
ATOM 857 C C . LEU A 1 100 ? 5.100 -6.307 -24.513 1.00 97.38 100 LEU A C 1
ATOM 859 O O . LEU A 1 100 ? 4.583 -6.939 -25.433 1.00 97.38 100 LEU A O 1
ATOM 863 N N . TYR A 1 101 ? 5.533 -5.055 -24.644 1.00 97.31 101 TYR A N 1
ATOM 864 C CA . TYR A 1 101 ? 5.248 -4.239 -25.825 1.00 97.31 101 TYR A CA 1
ATOM 865 C C . TYR A 1 101 ? 6.499 -3.631 -26.464 1.00 97.31 101 TYR A C 1
ATOM 867 O O . TYR A 1 101 ? 6.387 -3.027 -27.527 1.00 97.31 101 TYR A O 1
ATOM 875 N N . GLY A 1 102 ? 7.678 -3.771 -25.846 1.00 96.00 102 GLY A N 1
ATOM 876 C CA . GLY A 1 102 ? 8.914 -3.151 -26.329 1.00 96.00 102 GLY A CA 1
ATOM 877 C C . GLY A 1 102 ? 8.911 -1.623 -26.238 1.00 96.00 102 GLY A C 1
ATOM 878 O O . GLY A 1 102 ? 9.731 -0.974 -26.883 1.00 96.00 102 GLY A O 1
ATOM 879 N N . ASN A 1 103 ? 7.989 -1.044 -25.464 1.00 95.25 103 ASN A N 1
ATOM 880 C CA . ASN A 1 103 ? 7.819 0.400 -25.349 1.00 95.25 103 ASN A CA 1
ATOM 881 C C . ASN A 1 103 ? 8.513 0.941 -24.101 1.00 95.25 103 ASN A C 1
ATOM 883 O O . ASN A 1 103 ? 8.562 0.288 -23.061 1.00 95.25 103 ASN A O 1
ATOM 887 N N . CYS A 1 104 ? 9.009 2.172 -24.202 1.00 86.06 104 CYS A N 1
ATOM 888 C CA . CYS A 1 104 ? 9.539 2.927 -23.079 1.00 86.06 104 CYS A CA 1
ATOM 889 C C . CYS A 1 104 ? 8.905 4.326 -23.049 1.00 86.06 104 CYS A C 1
ATOM 891 O O . CYS A 1 104 ? 8.843 5.028 -24.059 1.00 86.06 104 CYS A O 1
ATOM 893 N N . GLY A 1 105 ? 8.391 4.729 -21.885 1.00 92.44 105 GLY A N 1
ATOM 894 C CA . GLY A 1 105 ? 7.732 6.020 -21.675 1.00 92.44 105 GLY A CA 1
ATOM 895 C C . GLY A 1 105 ? 6.279 5.899 -21.224 1.00 92.44 105 GLY A C 1
ATOM 896 O O . GLY A 1 105 ? 5.734 4.817 -21.074 1.00 92.44 105 GLY A O 1
ATOM 897 N N . HIS A 1 106 ? 5.618 7.033 -20.994 1.00 96.69 106 HIS A N 1
ATOM 898 C CA . HIS A 1 106 ? 4.303 7.085 -20.331 1.00 96.69 106 HIS A CA 1
ATOM 899 C C . HIS A 1 106 ? 3.111 6.977 -21.302 1.00 96.69 106 HIS A C 1
ATOM 901 O O . HIS A 1 106 ? 2.094 7.666 -21.155 1.00 96.69 106 HIS A O 1
ATOM 907 N N . GLY A 1 107 ? 3.265 6.145 -22.336 1.00 96.62 107 GLY A N 1
ATOM 908 C CA . GLY A 1 107 ? 2.307 5.960 -23.426 1.00 96.62 107 GLY A CA 1
ATOM 909 C C . GLY A 1 107 ? 1.071 5.134 -23.052 1.00 96.62 107 GLY A C 1
ATOM 910 O O . GLY A 1 107 ? 0.824 4.804 -21.894 1.00 96.62 107 GLY A O 1
ATOM 911 N N . ARG A 1 108 ? 0.253 4.784 -24.054 1.00 97.75 108 ARG A N 1
ATOM 912 C CA . ARG A 1 108 ? -0.992 4.022 -23.839 1.00 97.75 108 ARG A CA 1
ATOM 913 C C . ARG A 1 108 ? -0.737 2.658 -23.191 1.00 97.75 108 ARG A C 1
ATOM 915 O O . ARG A 1 108 ? -1.484 2.279 -22.295 1.00 97.75 108 ARG A O 1
ATOM 922 N N . THR A 1 109 ? 0.276 1.928 -23.650 1.00 98.25 109 THR A N 1
ATOM 923 C CA . THR A 1 109 ? 0.604 0.584 -23.149 1.00 98.25 109 THR A CA 1
ATOM 924 C C . THR A 1 109 ? 1.126 0.629 -21.719 1.00 98.25 109 THR A C 1
ATOM 926 O O . THR A 1 109 ? 0.580 -0.076 -20.873 1.00 98.25 109 THR A O 1
ATOM 929 N N . TRP A 1 110 ? 2.002 1.582 -21.399 1.00 98.38 110 TRP A N 1
ATOM 930 C CA . TRP A 1 110 ? 2.407 1.861 -20.023 1.00 98.38 110 TRP A CA 1
ATOM 931 C C . TRP A 1 110 ? 1.222 2.133 -19.086 1.00 98.38 110 TRP A C 1
ATOM 933 O O . TRP A 1 110 ? 1.117 1.516 -18.030 1.00 98.38 110 TRP A O 1
ATOM 943 N N . LYS A 1 111 ? 0.257 2.974 -19.485 1.00 98.44 111 LYS A N 1
ATOM 944 C CA . LYS A 1 111 ? -0.944 3.233 -18.662 1.00 98.44 111 LYS A CA 1
ATOM 945 C C . LYS A 1 111 ? -1.791 1.977 -18.433 1.00 98.44 111 LYS A C 1
ATOM 947 O O . LYS A 1 111 ? -2.405 1.840 -17.376 1.00 98.44 111 LYS A O 1
ATOM 952 N N . MET A 1 112 ? -1.828 1.058 -19.401 1.00 98.06 112 MET A N 1
ATOM 953 C CA . MET A 1 112 ? -2.466 -0.250 -19.219 1.00 98.06 112 MET A CA 1
ATOM 954 C C . MET A 1 112 ? -1.686 -1.097 -18.205 1.00 98.06 112 MET A C 1
ATOM 956 O O . MET A 1 112 ? -2.300 -1.663 -17.300 1.00 98.06 112 MET A O 1
ATOM 960 N N . CYS A 1 113 ? -0.350 -1.109 -18.283 1.00 98.38 113 CYS A N 1
ATOM 961 C CA . CYS A 1 113 ? 0.512 -1.750 -17.288 1.00 98.38 113 CYS A CA 1
ATOM 962 C C . CYS A 1 113 ? 0.286 -1.178 -15.880 1.00 98.38 113 CYS A C 1
ATOM 964 O O . CYS A 1 113 ? 0.102 -1.964 -14.952 1.00 98.38 113 CYS A O 1
ATOM 966 N N . CYS A 1 114 ? 0.185 0.150 -15.717 1.00 98.38 114 CYS A N 1
ATOM 967 C CA . CYS A 1 114 ? -0.155 0.790 -14.439 1.00 98.38 114 CYS A CA 1
ATOM 968 C C . CYS A 1 114 ? -1.447 0.223 -13.839 1.00 98.38 114 CYS A C 1
ATOM 970 O O . CYS A 1 114 ? -1.481 -0.126 -12.660 1.00 98.38 114 CYS A O 1
ATOM 972 N N . GLY A 1 115 ? -2.491 0.063 -14.659 1.00 98.00 115 GLY A N 1
ATOM 973 C CA . GLY A 1 115 ? -3.762 -0.524 -14.230 1.00 98.00 115 GLY A CA 1
ATOM 974 C C . GLY A 1 115 ? -3.640 -1.974 -13.750 1.00 98.00 115 GLY A C 1
ATOM 975 O O . GLY A 1 115 ? -4.293 -2.347 -12.778 1.00 98.00 115 GLY A O 1
ATOM 976 N N . ILE A 1 116 ? -2.778 -2.779 -14.382 1.00 97.75 116 ILE A N 1
ATOM 977 C CA . ILE A 1 116 ? -2.523 -4.176 -13.988 1.00 97.75 116 ILE A CA 1
ATOM 978 C C . ILE A 1 116 ? -1.858 -4.242 -12.608 1.00 97.75 116 ILE A C 1
ATOM 980 O O . ILE A 1 116 ? -2.246 -5.056 -11.768 1.00 97.75 116 ILE A O 1
ATOM 984 N N . VAL A 1 117 ? -0.864 -3.385 -12.362 1.00 97.62 117 VAL A N 1
ATOM 985 C CA . VAL A 1 117 ? -0.056 -3.427 -11.129 1.00 97.62 117 VAL A CA 1
ATOM 986 C C . VAL A 1 117 ? -0.598 -2.555 -10.000 1.00 97.62 117 VAL A C 1
ATOM 988 O O . VAL A 1 117 ? -0.120 -2.640 -8.869 1.00 97.62 117 VAL A O 1
ATOM 991 N N . GLY A 1 118 ? -1.621 -1.747 -10.283 1.00 97.00 118 GLY A N 1
ATOM 992 C CA . GLY A 1 118 ? -2.214 -0.814 -9.330 1.00 97.00 118 GLY A CA 1
ATOM 993 C C . GLY A 1 118 ? -1.341 0.413 -9.058 1.00 97.00 118 GLY A C 1
ATOM 994 O O . GLY A 1 118 ? -1.325 0.885 -7.921 1.00 97.00 118 GLY A O 1
ATOM 995 N N . ALA A 1 119 ? -0.605 0.883 -10.070 1.00 97.50 119 ALA A N 1
ATOM 996 C CA . ALA A 1 119 ? 0.064 2.184 -10.072 1.00 97.50 119 ALA A CA 1
ATOM 997 C C . ALA A 1 119 ? -0.866 3.262 -10.639 1.00 97.50 119 ALA A C 1
ATOM 999 O O . ALA A 1 119 ? -1.728 2.980 -11.481 1.00 97.50 119 ALA A O 1
ATOM 1000 N N . ARG A 1 120 ? -0.657 4.514 -10.238 1.00 95.38 120 ARG A N 1
ATOM 1001 C CA . ARG A 1 120 ? -1.304 5.654 -10.888 1.00 95.38 120 ARG A CA 1
ATOM 1002 C C . ARG A 1 120 ? -0.694 5.896 -12.275 1.00 95.38 120 ARG A C 1
ATOM 1004 O O . ARG A 1 120 ? 0.524 5.938 -12.408 1.00 95.38 120 ARG A O 1
ATOM 1011 N N . PRO A 1 121 ? -1.509 6.106 -13.324 1.00 95.88 121 PRO A N 1
ATOM 1012 C CA . PRO A 1 121 ? -1.025 6.383 -14.678 1.00 95.88 121 PRO A CA 1
ATOM 1013 C C . PRO A 1 121 ? -0.606 7.858 -14.854 1.00 95.88 121 PRO A C 1
ATOM 1015 O O . PRO A 1 121 ? -0.894 8.481 -15.883 1.00 95.88 121 PRO A O 1
ATOM 1018 N N . GLU A 1 122 ? 0.045 8.426 -13.839 1.00 93.62 122 GLU A N 1
ATOM 1019 C CA . GLU A 1 122 ? 0.492 9.816 -13.770 1.00 93.62 122 GLU A CA 1
ATOM 1020 C C . GLU A 1 122 ? 2.016 9.860 -13.864 1.00 93.62 122 GLU A C 1
ATOM 1022 O O . GLU A 1 122 ? 2.716 9.075 -13.238 1.00 93.62 122 GLU A O 1
ATOM 1027 N N . ARG A 1 123 ? 2.555 10.771 -14.677 1.00 88.88 123 ARG A N 1
ATOM 1028 C CA . ARG A 1 123 ? 4.010 10.871 -14.859 1.00 88.88 123 ARG A CA 1
ATOM 1029 C C . ARG A 1 123 ? 4.704 11.487 -13.646 1.00 88.88 123 ARG A C 1
ATOM 1031 O O . ARG A 1 123 ? 5.835 11.117 -13.347 1.00 88.88 123 ARG A O 1
ATOM 1038 N N . LEU A 1 124 ? 4.080 12.505 -13.062 1.00 88.12 124 LEU A N 1
ATOM 1039 C CA . LEU A 1 124 ? 4.682 13.331 -12.027 1.00 88.12 124 LEU A CA 1
ATOM 1040 C C . LEU A 1 124 ? 4.136 12.923 -10.669 1.00 88.12 124 LEU A C 1
ATOM 1042 O O . LEU A 1 124 ? 2.936 12.709 -10.514 1.00 88.12 124 LEU A O 1
ATOM 1046 N N . TYR A 1 125 ? 5.040 12.860 -9.700 1.00 86.25 125 TYR A N 1
ATOM 1047 C CA . TYR A 1 125 ? 4.676 12.741 -8.302 1.00 86.25 125 TYR A CA 1
ATOM 1048 C C . TYR A 1 125 ? 3.873 13.970 -7.852 1.00 86.25 125 TYR A C 1
ATOM 1050 O O . TYR A 1 125 ? 4.070 15.077 -8.355 1.00 86.25 125 TYR A O 1
ATOM 1058 N N . ASN A 1 126 ? 2.950 13.747 -6.919 1.00 86.81 126 ASN A N 1
ATOM 1059 C CA . ASN A 1 126 ? 2.060 14.767 -6.389 1.00 86.81 126 ASN A CA 1
ATOM 1060 C C . ASN A 1 126 ? 2.106 14.747 -4.859 1.00 86.81 126 ASN A C 1
ATOM 1062 O O . ASN A 1 126 ? 1.454 13.912 -4.227 1.00 86.81 126 ASN A O 1
ATOM 1066 N N . ASP A 1 127 ? 2.833 15.701 -4.284 1.00 87.62 127 ASP A N 1
ATOM 1067 C CA . ASP A 1 127 ? 3.010 15.877 -2.839 1.00 87.62 127 ASP A CA 1
ATOM 1068 C C . ASP A 1 127 ? 1.670 16.042 -2.103 1.00 87.62 127 ASP A C 1
ATOM 1070 O O . ASP A 1 127 ? 1.514 15.591 -0.969 1.00 87.62 127 ASP A O 1
ATOM 1074 N N . ALA A 1 128 ? 0.646 16.607 -2.757 1.00 91.69 128 ALA A N 1
ATOM 1075 C CA . ALA A 1 128 ? -0.681 16.735 -2.156 1.00 91.69 128 ALA A CA 1
ATOM 1076 C C . ALA A 1 128 ? -1.336 15.369 -1.885 1.00 91.69 128 ALA A C 1
ATOM 1078 O O . ALA A 1 128 ? -2.167 15.251 -0.980 1.00 91.69 128 ALA A O 1
ATOM 1079 N N . GLN A 1 129 ? -0.967 14.329 -2.643 1.00 90.81 129 GLN A N 1
ATOM 1080 C CA . GLN A 1 129 ? -1.428 12.972 -2.367 1.00 90.81 129 GLN A CA 1
ATOM 1081 C C . GLN A 1 129 ? -0.797 12.420 -1.087 1.00 90.81 129 GLN A C 1
ATOM 1083 O O . GLN A 1 129 ? -1.486 11.784 -0.288 1.00 90.81 129 GLN A O 1
ATOM 1088 N N . ASP A 1 130 ? 0.498 12.647 -0.904 1.00 91.06 130 ASP A N 1
ATOM 1089 C CA . ASP A 1 130 ? 1.210 12.200 0.288 1.00 91.06 130 ASP A CA 1
ATOM 1090 C C . ASP A 1 130 ? 0.638 12.864 1.540 1.00 91.06 130 ASP A C 1
ATOM 1092 O O . ASP A 1 130 ? 0.253 12.183 2.491 1.00 91.06 130 ASP A O 1
ATOM 1096 N N . GLU A 1 131 ? 0.412 14.177 1.478 1.00 92.56 131 GLU A N 1
ATOM 1097 C CA . GLU A 1 131 ? -0.258 14.920 2.546 1.00 92.56 131 GLU A CA 1
ATOM 1098 C C . GLU A 1 131 ? -1.682 14.423 2.826 1.00 92.56 131 GLU A C 1
ATOM 1100 O O . GLU A 1 131 ? -2.117 14.354 3.983 1.00 92.56 131 GLU A O 1
ATOM 1105 N N . TYR A 1 132 ? -2.422 14.025 1.788 1.00 93.88 132 TYR A N 1
ATOM 1106 C CA . TYR A 1 132 ? -3.730 13.399 1.963 1.00 93.88 132 TYR A CA 1
ATOM 1107 C C . TYR A 1 132 ? -3.630 12.094 2.767 1.00 93.88 132 TYR A C 1
ATOM 1109 O O . TYR A 1 132 ? -4.397 11.916 3.721 1.00 93.88 132 TYR A O 1
ATOM 1117 N N . TYR A 1 133 ? -2.697 11.200 2.420 1.00 90.81 133 TYR A N 1
ATOM 1118 C CA . TYR A 1 133 ? -2.520 9.931 3.132 1.00 90.81 133 TYR A CA 1
ATOM 1119 C C . TYR A 1 133 ? -2.026 10.151 4.559 1.00 90.81 133 TYR A C 1
ATOM 1121 O O . TYR A 1 133 ? -2.633 9.619 5.486 1.00 90.81 133 TYR A O 1
ATOM 1129 N N . LYS A 1 134 ? -1.045 11.035 4.773 1.00 88.44 134 LYS A N 1
ATOM 1130 C CA . LYS A 1 134 ? -0.600 11.458 6.111 1.00 88.44 134 LYS A CA 1
ATOM 1131 C C . LYS A 1 134 ? -1.765 11.955 6.968 1.00 88.44 134 LYS A C 1
ATOM 1133 O O . LYS A 1 134 ? -1.957 11.518 8.102 1.00 88.44 134 LYS A O 1
ATOM 1138 N N . LYS A 1 135 ? -2.614 12.840 6.429 1.00 91.50 135 LYS A N 1
ATOM 1139 C CA . LYS A 1 135 ? -3.804 13.345 7.138 1.00 91.50 135 LYS A CA 1
ATOM 1140 C C . LYS A 1 135 ? -4.821 12.244 7.432 1.00 91.50 135 LYS A C 1
ATOM 1142 O O . LYS A 1 135 ? -5.487 12.302 8.465 1.00 91.50 135 LYS A O 1
ATOM 1147 N N . LYS A 1 136 ? -4.979 11.281 6.526 1.00 88.75 136 LYS A N 1
ATOM 1148 C CA . LYS A 1 136 ? -5.866 10.134 6.716 1.00 88.75 136 LYS A CA 1
ATOM 1149 C C . LYS A 1 136 ? -5.354 9.223 7.835 1.00 88.75 136 LYS A C 1
ATOM 1151 O O . LYS A 1 136 ? -6.130 8.938 8.741 1.00 88.75 136 LYS A O 1
ATOM 1156 N N . HIS A 1 137 ? -4.068 8.871 7.829 1.00 86.44 137 HIS A N 1
ATOM 1157 C CA . HIS A 1 137 ? -3.434 8.048 8.867 1.00 86.44 137 HIS A CA 1
ATOM 1158 C C . HIS A 1 137 ? -3.534 8.701 10.245 1.00 86.44 137 HIS A C 1
ATOM 1160 O O . HIS A 1 137 ? -4.067 8.083 11.158 1.00 86.44 137 HIS A O 1
ATOM 1166 N N . ARG A 1 138 ? -3.203 9.997 10.364 1.00 86.62 138 ARG A N 1
ATOM 1167 C CA . ARG A 1 138 ? -3.367 10.755 11.624 1.00 86.62 138 ARG A CA 1
ATOM 1168 C C . ARG A 1 138 ? -4.796 10.699 12.178 1.00 86.62 138 ARG A C 1
ATOM 1170 O O . ARG A 1 138 ? -4.999 10.621 13.385 1.00 86.62 138 ARG A O 1
ATOM 1177 N N . LYS A 1 139 ? -5.811 10.751 11.306 1.00 89.19 139 LYS A N 1
ATOM 1178 C CA . LYS A 1 139 ? -7.221 10.630 11.720 1.00 89.19 139 LYS A CA 1
ATOM 1179 C C . LYS A 1 139 ? -7.578 9.215 12.168 1.00 89.19 139 LYS A C 1
ATOM 1181 O O . LYS A 1 139 ? -8.356 9.064 13.105 1.00 89.19 139 LYS A O 1
ATOM 1186 N N . GLU A 1 140 ? -7.068 8.199 11.477 1.00 86.81 140 GLU A N 1
ATOM 1187 C CA . GLU A 1 140 ? -7.295 6.796 11.832 1.00 86.81 140 GLU A CA 1
ATOM 1188 C C . GLU A 1 140 ? -6.623 6.447 13.167 1.00 86.81 140 GLU A C 1
ATOM 1190 O O . GLU A 1 140 ? -7.260 5.819 14.010 1.00 86.81 140 GLU A O 1
ATOM 1195 N N . GLU A 1 141 ? -5.397 6.919 13.400 1.00 85.88 141 GLU A N 1
ATOM 1196 C CA . GLU A 1 141 ? -4.675 6.772 14.671 1.00 85.88 141 GLU A CA 1
ATOM 1197 C C . GLU A 1 141 ? -5.427 7.435 15.827 1.00 85.88 141 GLU A C 1
ATOM 1199 O O . GLU A 1 141 ? -5.742 6.763 16.808 1.00 85.88 141 GLU A O 1
ATOM 1204 N N . ALA A 1 142 ? -5.826 8.703 15.675 1.00 87.56 142 ALA A N 1
ATOM 1205 C CA . ALA A 1 142 ? -6.596 9.411 16.698 1.00 87.56 142 ALA A CA 1
ATOM 1206 C C . ALA A 1 142 ? -7.919 8.696 17.041 1.00 87.56 142 ALA A C 1
ATOM 1208 O O . ALA A 1 142 ? -8.293 8.593 18.208 1.00 87.56 142 ALA A O 1
ATOM 1209 N N . LEU A 1 143 ? -8.617 8.150 16.036 1.00 86.75 143 LEU A N 1
ATOM 1210 C CA . LEU A 1 143 ? -9.852 7.387 16.247 1.00 86.75 143 LEU A CA 1
ATOM 1211 C C . LEU A 1 143 ? -9.601 6.064 16.988 1.00 86.75 143 LEU A C 1
ATOM 1213 O O . LEU A 1 143 ? -10.424 5.629 17.794 1.00 86.75 143 LEU A O 1
ATOM 1217 N N . LEU A 1 144 ? -8.483 5.393 16.710 1.00 85.88 144 LEU A N 1
ATOM 1218 C CA . LEU A 1 144 ? -8.110 4.159 17.401 1.00 85.88 144 LEU A CA 1
ATOM 1219 C C . LEU A 1 144 ? -7.722 4.420 18.854 1.00 85.88 144 LEU A C 1
ATOM 1221 O O . LEU A 1 144 ? -8.126 3.648 19.724 1.00 85.88 144 LEU A O 1
ATOM 1225 N N . GLU A 1 145 ? -6.989 5.501 19.118 1.00 88.00 145 GLU A N 1
ATOM 1226 C CA . GLU A 1 145 ? -6.668 5.952 20.473 1.00 88.00 145 GLU A CA 1
ATOM 1227 C C . GLU A 1 145 ? -7.934 6.299 21.261 1.00 88.00 145 GLU A C 1
ATOM 1229 O O . GLU A 1 145 ? -8.102 5.834 22.390 1.00 88.00 145 GLU A O 1
ATOM 1234 N N . GLU A 1 146 ? -8.868 7.033 20.649 1.00 89.50 146 GLU A N 1
ATOM 1235 C CA . GLU A 1 146 ? -10.177 7.333 21.235 1.00 89.50 146 GLU A CA 1
ATOM 1236 C C . GLU A 1 146 ? -10.921 6.042 21.610 1.00 89.50 146 GLU A C 1
ATOM 1238 O O . GLU A 1 146 ? -11.364 5.875 22.748 1.00 89.50 146 GLU A O 1
ATOM 1243 N N .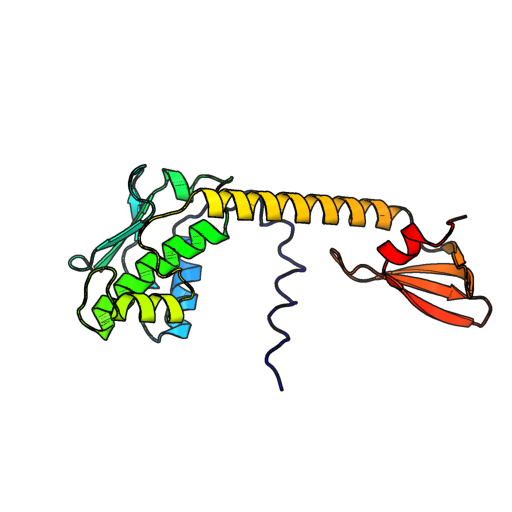 ILE A 1 147 ? -11.009 5.082 20.685 1.00 87.94 147 ILE A N 1
ATOM 1244 C CA . ILE A 1 147 ? -11.708 3.809 20.905 1.00 87.94 147 ILE A CA 1
ATOM 1245 C C . ILE A 1 147 ? -11.018 2.946 21.966 1.00 87.94 147 ILE A C 1
ATOM 1247 O O . ILE A 1 147 ? -11.697 2.286 22.757 1.00 87.94 147 ILE A O 1
ATOM 1251 N N . GLU A 1 148 ? -9.688 2.959 22.025 1.00 89.31 148 GLU A N 1
ATOM 1252 C CA . GLU A 1 148 ? -8.923 2.293 23.079 1.00 89.31 148 GLU A CA 1
ATOM 1253 C C . GLU A 1 148 ? -9.223 2.905 24.452 1.00 89.31 148 GLU A C 1
ATOM 1255 O O . GLU A 1 148 ? -9.485 2.177 25.413 1.00 89.31 148 GLU A O 1
ATOM 1260 N N . MET A 1 149 ? -9.255 4.235 24.541 1.00 89.69 149 MET A N 1
ATOM 1261 C CA . MET A 1 149 ? -9.584 4.951 25.774 1.00 89.69 149 MET A CA 1
ATOM 1262 C C . MET A 1 149 ? -11.026 4.706 26.222 1.00 89.69 149 MET A C 1
ATOM 1264 O O . MET A 1 149 ? -11.257 4.424 27.398 1.00 89.69 149 MET A O 1
ATOM 1268 N N . ILE A 1 150 ? -11.990 4.739 25.297 1.00 90.44 150 ILE A N 1
ATOM 1269 C CA . ILE A 1 150 ? -13.390 4.397 25.580 1.00 90.44 150 ILE A CA 1
ATOM 1270 C C . ILE A 1 150 ? -13.486 2.956 26.084 1.00 90.44 150 ILE A C 1
ATOM 1272 O O . ILE A 1 150 ? -14.116 2.703 27.106 1.00 90.44 150 ILE A O 1
ATOM 1276 N N . SER A 1 151 ? -12.818 2.010 25.420 1.00 90.81 151 SER A N 1
ATOM 1277 C CA . SER A 1 151 ? -12.862 0.585 25.766 1.00 90.81 151 SER A CA 1
ATOM 1278 C C . SER A 1 151 ? -12.440 0.304 27.207 1.00 90.81 151 SER A C 1
ATOM 1280 O O . SER A 1 151 ? -12.989 -0.606 27.825 1.00 90.81 151 SER A O 1
ATOM 1282 N N . LYS A 1 152 ? -11.497 1.079 27.756 1.00 90.94 152 LYS A N 1
ATOM 1283 C CA . LYS A 1 152 ? -11.033 0.938 29.146 1.00 90.94 152 LYS A CA 1
ATOM 1284 C C . LYS A 1 152 ? -12.097 1.311 30.184 1.00 90.94 152 LYS A C 1
ATOM 1286 O O . LYS A 1 152 ? -12.005 0.848 31.316 1.00 90.94 152 LYS A O 1
ATOM 1291 N N . LYS A 1 153 ? -13.119 2.094 29.812 1.00 90.50 153 LYS A N 1
ATOM 1292 C CA . LYS A 1 153 ? -14.258 2.427 30.688 1.00 90.50 153 LYS A CA 1
ATOM 1293 C C . LYS A 1 153 ? -15.201 1.232 30.908 1.00 90.50 153 LYS A C 1
ATOM 1295 O O . LYS A 1 153 ? -15.897 1.180 31.918 1.00 90.50 153 LYS A O 1
ATOM 1300 N N . TYR A 1 154 ? -15.242 0.277 29.974 1.00 91.06 154 TYR A N 1
ATOM 1301 C CA . TYR A 1 154 ? -16.209 -0.830 29.966 1.00 91.06 154 TYR A CA 1
ATOM 1302 C C . TYR A 1 154 ? -15.616 -2.098 30.578 1.00 91.06 154 TYR A C 1
ATOM 1304 O O . TYR A 1 154 ? -15.214 -3.032 29.881 1.00 91.06 154 TYR A O 1
ATOM 1312 N N . ILE A 1 155 ? -15.564 -2.119 31.909 1.00 91.38 155 ILE A N 1
ATOM 1313 C CA . ILE A 1 155 ? -15.000 -3.221 32.693 1.00 91.38 155 ILE A CA 1
ATOM 1314 C C . ILE A 1 155 ? -16.055 -4.313 32.897 1.00 91.38 155 ILE A C 1
ATOM 1316 O O . ILE A 1 155 ? -17.209 -4.042 33.229 1.00 91.38 155 ILE A O 1
ATOM 1320 N N . LYS A 1 156 ? -15.650 -5.573 32.709 1.00 94.94 156 LYS A N 1
ATOM 1321 C CA . LYS A 1 156 ? -16.502 -6.740 32.959 1.00 94.94 156 LYS A CA 1
ATOM 1322 C C . LYS A 1 156 ? -17.027 -6.729 34.399 1.00 94.94 156 LYS A C 1
ATOM 1324 O O . LYS A 1 156 ? -16.248 -6.599 35.335 1.00 94.94 156 LYS A O 1
ATOM 1329 N N . GLY A 1 157 ? -18.331 -6.934 34.560 1.00 93.00 157 GLY A N 1
ATOM 1330 C CA . GLY A 1 157 ? -19.030 -6.929 35.846 1.00 93.00 157 GLY A CA 1
ATOM 1331 C C . GLY A 1 157 ? -19.658 -5.583 36.213 1.00 93.00 157 GLY A C 1
ATOM 1332 O O . GLY A 1 157 ? -20.575 -5.565 37.033 1.00 93.00 157 GLY A O 1
ATOM 1333 N N . ASN A 1 158 ? -19.243 -4.477 35.584 1.00 94.25 158 ASN A N 1
ATOM 1334 C CA . ASN A 1 158 ? -19.863 -3.175 35.826 1.00 94.25 158 ASN A CA 1
ATOM 1335 C C . ASN A 1 158 ? -21.286 -3.128 35.259 1.00 94.25 158 ASN A C 1
ATOM 1337 O O . ASN A 1 158 ? -21.611 -3.796 34.269 1.00 94.25 158 ASN A O 1
ATOM 1341 N N . LYS A 1 159 ? -22.130 -2.311 35.896 1.00 93.94 159 LYS A N 1
ATOM 1342 C CA . LYS A 1 159 ? -23.509 -2.088 35.467 1.00 93.94 159 LYS A CA 1
ATOM 1343 C C . LYS A 1 159 ? -23.587 -0.953 34.458 1.00 93.94 159 LYS A C 1
ATOM 1345 O O . LYS A 1 159 ? -22.841 0.023 34.519 1.00 93.94 159 LYS A O 1
ATOM 1350 N N . ILE A 1 160 ? -24.538 -1.081 33.547 1.00 93.56 160 ILE A N 1
ATOM 1351 C CA . ILE A 1 160 ? -24.832 -0.076 32.538 1.00 93.56 160 ILE A CA 1
ATOM 1352 C C . ILE A 1 160 ? -26.337 0.082 32.377 1.00 93.56 160 ILE A C 1
ATOM 1354 O O . ILE A 1 160 ? -27.076 -0.900 32.415 1.00 93.56 160 ILE A O 1
ATOM 1358 N N . ILE A 1 161 ? -26.794 1.319 32.188 1.00 93.06 161 ILE A N 1
ATOM 1359 C CA . ILE A 1 161 ? -28.203 1.625 31.942 1.00 93.06 161 ILE A CA 1
ATOM 1360 C C . ILE A 1 161 ? -28.395 1.882 30.447 1.00 93.06 161 ILE A C 1
ATOM 1362 O O . ILE A 1 161 ? -27.910 2.880 29.903 1.00 93.06 161 ILE A O 1
ATOM 1366 N N . HIS A 1 162 ? -29.117 0.976 29.789 1.00 92.69 162 HIS A N 1
ATOM 1367 C CA . HIS A 1 162 ? -29.512 1.076 28.391 1.00 92.69 162 HIS A CA 1
ATOM 1368 C C . HIS A 1 162 ? -30.906 1.713 28.262 1.00 92.69 162 HIS A C 1
ATOM 1370 O O . HIS A 1 162 ? -31.842 1.258 28.922 1.00 92.69 162 HIS A O 1
ATOM 1376 N N . PRO A 1 163 ? -31.108 2.697 27.364 1.00 91.31 163 PRO A N 1
ATOM 1377 C CA . PRO A 1 163 ? -32.371 3.438 27.267 1.00 91.31 163 PRO A CA 1
ATOM 1378 C C . PRO A 1 163 ? -33.591 2.568 26.920 1.00 91.31 163 PRO A C 1
ATOM 1380 O O . PRO A 1 163 ? -34.702 2.896 27.313 1.00 91.31 163 PRO A O 1
ATOM 1383 N N . GLN A 1 164 ? -33.393 1.462 26.195 1.00 91.00 164 GLN A N 1
ATOM 1384 C CA . GLN A 1 164 ? -34.473 0.543 25.799 1.00 91.00 164 GLN A CA 1
ATOM 1385 C C . GLN A 1 164 ? -34.569 -0.723 26.663 1.00 91.00 164 GLN A C 1
ATOM 1387 O O . GLN A 1 164 ? -35.641 -1.307 26.761 1.00 91.00 164 GLN A O 1
ATOM 1392 N N . PHE A 1 165 ? -33.456 -1.178 27.244 1.00 90.69 165 PHE A N 1
ATOM 1393 C CA . PHE A 1 165 ? -33.364 -2.510 27.865 1.00 90.69 165 PHE A CA 1
ATOM 1394 C C . PHE A 1 165 ? -33.158 -2.436 29.382 1.00 90.69 165 PHE A C 1
ATOM 1396 O O . PHE A 1 165 ? -33.088 -3.466 30.036 1.00 90.69 165 PHE A O 1
ATOM 1403 N N . GLY A 1 166 ? -33.085 -1.229 29.951 1.00 90.44 166 GLY A N 1
ATOM 1404 C CA . GLY A 1 166 ? -32.882 -1.042 31.381 1.00 90.44 166 GLY A CA 1
ATOM 1405 C C . GLY A 1 166 ? -31.454 -1.365 31.811 1.00 90.44 166 GLY A C 1
ATOM 1406 O O . GLY A 1 166 ? -30.496 -1.096 31.082 1.00 90.44 166 GLY A O 1
ATOM 1407 N N . THR A 1 167 ? -31.311 -1.890 33.023 1.00 93.25 167 THR A N 1
ATOM 1408 C CA . THR A 1 167 ? -30.007 -2.193 33.619 1.00 93.25 167 THR A CA 1
ATOM 1409 C C . THR A 1 167 ? -29.460 -3.504 33.062 1.00 93.25 167 THR A C 1
ATOM 1411 O O . THR A 1 167 ? -30.171 -4.499 32.976 1.00 93.25 167 THR A O 1
ATOM 1414 N N . GLY A 1 168 ? -28.181 -3.512 32.700 1.00 93.69 168 GLY A N 1
ATOM 1415 C CA . GLY A 1 168 ? -27.455 -4.714 32.312 1.00 93.69 168 GLY A CA 1
ATOM 1416 C C . GLY A 1 168 ? -26.068 -4.769 32.941 1.00 93.69 168 GLY A C 1
ATOM 1417 O O . GLY A 1 168 ? -25.574 -3.780 33.488 1.00 93.69 168 GLY A O 1
ATOM 1418 N N . VAL A 1 169 ? -25.434 -5.935 32.857 1.00 94.94 169 VAL A N 1
ATOM 1419 C CA . VAL A 1 169 ? -24.072 -6.193 33.336 1.00 94.94 169 VAL A CA 1
ATOM 1420 C C . VAL A 1 169 ? -23.153 -6.430 32.146 1.00 94.94 169 VAL A C 1
ATOM 1422 O O . VAL A 1 169 ? -23.441 -7.245 31.268 1.00 94.94 169 VAL A O 1
ATOM 1425 N N . ILE A 1 170 ? -22.022 -5.729 32.118 1.00 95.44 170 ILE A N 1
ATOM 1426 C CA . ILE A 1 170 ? -21.021 -5.870 31.059 1.00 95.44 170 ILE A CA 1
ATOM 1427 C C . ILE A 1 170 ? -20.342 -7.240 31.1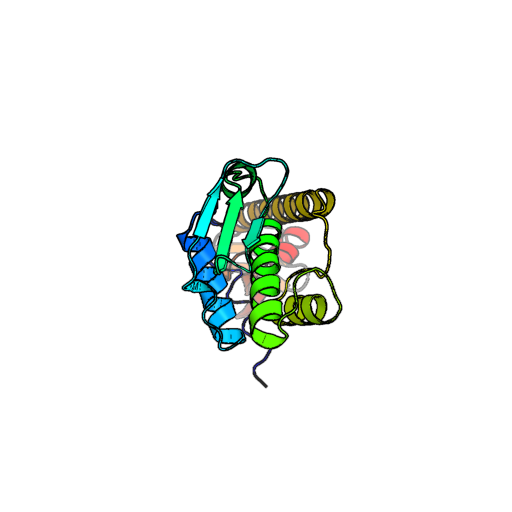82 1.00 95.44 170 ILE A C 1
ATOM 1429 O O . ILE A 1 170 ? -19.720 -7.552 32.197 1.00 95.44 170 ILE A O 1
ATOM 1433 N N . LEU A 1 171 ? -20.403 -8.049 30.126 1.00 94.75 171 LEU A N 1
ATOM 1434 C CA . LEU A 1 171 ? -19.702 -9.335 30.037 1.00 94.75 171 LEU A CA 1
ATOM 1435 C C . LEU A 1 171 ? -18.280 -9.190 29.484 1.00 94.75 171 LEU A C 1
ATOM 1437 O O . LEU A 1 171 ? -17.410 -10.008 29.792 1.00 94.75 171 LEU A O 1
ATOM 1441 N N . GLY A 1 172 ? -18.040 -8.145 28.692 1.00 93.38 172 GLY A N 1
ATOM 1442 C CA . GLY A 1 172 ? -16.726 -7.787 28.170 1.00 93.38 172 GLY A CA 1
ATOM 1443 C C . GLY A 1 172 ? -16.796 -6.998 26.865 1.00 93.38 172 GLY A C 1
ATOM 1444 O O . GLY A 1 172 ? -17.865 -6.820 26.276 1.00 93.38 172 GLY A O 1
ATOM 1445 N N . VAL A 1 173 ? -15.628 -6.550 26.406 1.00 93.25 173 VAL A N 1
ATOM 1446 C CA . VAL A 1 173 ? -15.449 -5.922 25.093 1.00 93.25 173 VAL A CA 1
ATOM 1447 C C . VAL A 1 173 ? -14.913 -6.964 24.111 1.00 93.25 173 VAL A C 1
ATOM 1449 O O . VAL A 1 173 ? -13.963 -7.684 24.407 1.00 93.25 173 VAL A O 1
ATOM 1452 N N . LEU A 1 174 ? -15.539 -7.050 22.942 1.00 90.69 174 LEU A N 1
ATOM 1453 C CA . LEU A 1 174 ? -15.229 -7.982 21.865 1.00 90.69 174 LEU A CA 1
ATOM 1454 C C . LEU A 1 174 ? -14.670 -7.237 20.645 1.00 90.69 174 LEU A C 1
ATOM 1456 O O . LEU A 1 174 ? -15.031 -6.090 20.371 1.00 90.69 174 LEU A O 1
ATOM 1460 N N . GLY A 1 175 ? -13.853 -7.934 19.854 1.00 85.88 175 GLY A N 1
ATOM 1461 C CA . GLY A 1 175 ? -13.287 -7.417 18.605 1.00 85.88 175 GLY A CA 1
ATOM 1462 C C . GLY A 1 175 ? -12.048 -6.536 18.798 1.00 85.88 175 GLY A C 1
ATOM 1463 O O . GLY A 1 175 ? -11.462 -6.468 19.876 1.00 85.88 175 GLY A O 1
ATOM 1464 N N . SER A 1 176 ? -11.619 -5.875 17.724 1.00 78.12 176 SER A N 1
ATOM 1465 C CA . SER A 1 176 ? -10.423 -5.028 17.713 1.00 78.12 176 SER A CA 1
ATOM 1466 C C . SER A 1 176 ? -10.571 -3.839 16.760 1.00 78.12 176 SER A C 1
ATOM 1468 O O . SER A 1 176 ? -11.447 -3.817 15.891 1.00 78.12 176 SER A O 1
ATOM 1470 N N . GLY A 1 177 ? -9.721 -2.829 16.959 1.00 78.44 177 GLY A N 1
ATOM 1471 C CA . GLY A 1 177 ? -9.758 -1.577 16.208 1.00 78.44 177 GLY A CA 1
ATOM 1472 C C . GLY A 1 177 ? -11.099 -0.854 16.333 1.00 78.44 177 GLY A C 1
ATOM 1473 O O . GLY A 1 177 ? -11.762 -0.921 17.367 1.00 78.44 177 GLY A O 1
ATOM 1474 N N . ILE A 1 178 ? -11.519 -0.197 15.252 1.00 79.50 178 ILE A N 1
ATOM 1475 C CA . ILE A 1 178 ? -12.706 0.666 15.259 1.00 79.50 178 ILE A CA 1
ATOM 1476 C C . ILE A 1 178 ? -14.046 -0.075 15.422 1.00 79.50 178 ILE A C 1
ATOM 1478 O O . ILE A 1 178 ? -15.067 0.538 15.712 1.00 79.50 178 ILE A O 1
ATOM 1482 N N . ASN A 1 179 ? -14.048 -1.401 15.252 1.00 84.94 179 ASN A N 1
ATOM 1483 C CA . ASN A 1 179 ? -15.253 -2.236 15.262 1.00 84.94 179 ASN A CA 1
ATOM 1484 C C . ASN A 1 179 ? -15.490 -2.929 16.614 1.00 84.94 179 ASN A C 1
ATOM 1486 O O . ASN A 1 179 ? -16.151 -3.970 16.668 1.00 84.94 179 ASN A O 1
ATOM 1490 N N . ARG A 1 180 ? -14.926 -2.398 17.706 1.00 90.06 180 ARG A N 1
ATOM 1491 C CA . ARG A 1 180 ? -15.141 -2.948 19.049 1.00 90.06 180 ARG A CA 1
ATOM 1492 C C . ARG A 1 180 ? -16.613 -2.912 19.441 1.00 90.06 180 ARG A C 1
ATOM 1494 O O . ARG A 1 180 ? -17.343 -1.963 19.141 1.00 90.06 180 ARG A O 1
ATOM 1501 N N . ARG A 1 181 ? -17.033 -3.964 20.137 1.00 93.06 181 ARG A N 1
ATOM 1502 C CA . ARG A 1 181 ? -18.401 -4.145 20.620 1.00 93.06 181 ARG A CA 1
ATOM 1503 C C . ARG A 1 181 ? -18.409 -4.477 22.101 1.00 93.06 181 ARG A C 1
ATOM 1505 O O . ARG A 1 181 ? -17.493 -5.135 22.575 1.00 93.06 181 ARG A O 1
ATOM 1512 N N . VAL A 1 182 ? -19.439 -4.053 22.820 1.00 94.44 182 VAL A N 1
ATOM 1513 C CA . VAL A 1 182 ? -19.658 -4.430 24.222 1.00 94.44 182 VAL A CA 1
ATOM 1514 C C . VAL A 1 182 ? -20.734 -5.501 24.258 1.00 94.44 182 VAL A C 1
ATOM 1516 O O . VAL A 1 182 ? -21.790 -5.332 23.647 1.00 94.44 182 VAL A O 1
ATOM 1519 N N . ASN A 1 183 ? -20.454 -6.596 24.956 1.00 95.62 183 ASN A N 1
ATOM 1520 C CA . ASN A 1 183 ? -21.429 -7.636 25.249 1.00 95.62 183 ASN A CA 1
ATOM 1521 C C . ASN A 1 183 ? -22.035 -7.378 26.635 1.00 95.62 183 ASN A C 1
ATOM 1523 O O . ASN A 1 183 ? -21.291 -7.208 27.606 1.00 95.62 183 ASN A O 1
ATOM 1527 N N . ILE A 1 184 ? -23.363 -7.312 26.713 1.00 94.94 184 ILE A N 1
ATOM 1528 C CA . ILE A 1 184 ? -24.121 -6.956 27.917 1.00 94.94 184 ILE A CA 1
ATOM 1529 C C . ILE A 1 184 ? -25.212 -8.007 28.147 1.00 94.94 184 ILE A C 1
ATOM 1531 O O . ILE A 1 184 ? -25.948 -8.349 27.219 1.00 94.94 184 ILE A O 1
ATOM 1535 N N . LEU A 1 185 ? -25.324 -8.480 29.389 1.00 95.62 185 LEU A N 1
ATOM 1536 C CA . LEU A 1 185 ? -26.415 -9.329 29.870 1.00 95.62 185 LEU A CA 1
ATOM 1537 C C . LEU A 1 185 ? -27.465 -8.456 30.565 1.00 95.62 185 LEU A C 1
ATOM 1539 O O . LEU A 1 185 ? -27.126 -7.755 31.520 1.00 95.62 185 LEU A O 1
ATOM 1543 N N . PHE A 1 186 ? -28.712 -8.499 30.100 1.00 93.44 186 PHE A N 1
ATOM 1544 C CA . PHE A 1 186 ? -29.841 -7.791 30.717 1.00 93.44 186 PHE A CA 1
ATOM 1545 C C . PHE A 1 186 ? -30.677 -8.715 31.612 1.00 93.44 186 PHE A C 1
ATOM 1547 O O . PHE A 1 186 ? -30.543 -9.940 31.559 1.00 93.44 186 PHE A O 1
ATOM 1554 N N . ASP A 1 187 ? -31.537 -8.118 32.442 1.00 83.25 187 ASP A N 1
ATOM 1555 C CA . ASP A 1 187 ? -32.357 -8.814 33.449 1.00 83.25 187 ASP A CA 1
ATOM 1556 C C . ASP A 1 187 ? -33.315 -9.866 32.850 1.00 83.25 187 ASP A C 1
ATOM 1558 O O . ASP A 1 187 ? -33.691 -10.825 33.521 1.00 83.25 187 ASP A O 1
ATOM 1562 N N . ASP A 1 188 ? -33.657 -9.749 31.564 1.00 80.88 188 ASP A N 1
ATOM 1563 C CA . ASP A 1 188 ? -34.431 -10.739 30.801 1.00 80.88 188 ASP A CA 1
ATOM 1564 C C . ASP A 1 188 ? -33.611 -11.980 30.389 1.00 80.88 188 ASP A C 1
ATOM 1566 O O . ASP A 1 188 ? -34.085 -12.826 29.631 1.00 80.88 188 ASP A O 1
ATOM 1570 N N . SER A 1 189 ? -32.380 -12.110 30.897 1.00 75.88 189 SER A N 1
ATOM 1571 C CA . SER A 1 189 ? -31.403 -13.145 30.536 1.00 75.88 189 SER A CA 1
ATOM 1572 C C . SER A 1 189 ? -30.993 -13.135 29.058 1.00 75.88 189 SER A C 1
ATOM 1574 O O . SER A 1 189 ? -30.463 -14.128 28.550 1.00 75.88 189 SER A O 1
ATOM 1576 N N . VAL A 1 190 ? -31.196 -12.016 28.353 1.00 83.69 190 VAL A N 1
ATOM 1577 C CA . VAL A 1 190 ? -30.796 -11.868 26.952 1.00 83.69 190 VAL A CA 1
ATOM 1578 C C . VAL A 1 190 ? -29.430 -11.192 26.861 1.00 83.69 190 VAL A C 1
ATOM 1580 O O . VAL A 1 190 ? -29.233 -10.054 27.289 1.00 83.69 190 VAL A O 1
ATOM 1583 N N . ASN A 1 191 ? -28.486 -11.884 26.221 1.00 90.69 191 ASN A N 1
ATOM 1584 C CA . ASN A 1 191 ? -27.205 -11.305 25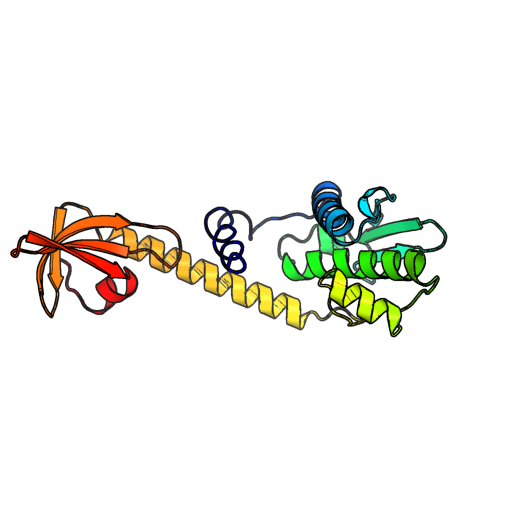.822 1.00 90.69 191 ASN A CA 1
ATOM 1585 C C . ASN A 1 191 ? -27.378 -10.451 24.567 1.00 90.69 191 ASN A C 1
ATOM 1587 O O . ASN A 1 191 ? -27.948 -10.905 23.569 1.00 90.69 191 ASN A O 1
ATOM 1591 N N . LYS A 1 192 ? -26.845 -9.229 24.592 1.00 93.06 192 LYS A N 1
ATOM 1592 C CA . LYS A 1 192 ? -26.848 -8.328 23.436 1.00 93.06 192 LYS A CA 1
ATOM 1593 C C . LYS A 1 192 ? -25.466 -7.727 23.212 1.00 93.06 192 LYS A C 1
ATOM 1595 O O . LYS A 1 192 ? -24.778 -7.330 24.150 1.00 93.06 192 LYS A O 1
ATOM 1600 N N . GLU A 1 193 ? -25.089 -7.632 21.942 1.00 94.56 193 GLU A N 1
ATOM 1601 C CA . GLU A 1 193 ? -23.861 -6.981 21.499 1.00 94.56 193 GLU A CA 1
ATOM 1602 C C . GLU A 1 193 ? -24.178 -5.632 20.862 1.00 94.56 193 GLU A C 1
ATOM 1604 O O . GLU A 1 193 ? -25.026 -5.537 19.973 1.00 94.56 193 GLU A O 1
ATOM 1609 N N . PHE A 1 194 ? -23.439 -4.600 21.255 1.00 93.25 194 PHE A N 1
ATOM 1610 C CA . PHE A 1 194 ? -23.585 -3.258 20.697 1.00 93.25 194 PHE A CA 1
ATOM 1611 C C . PHE A 1 194 ? -22.238 -2.695 20.279 1.00 93.25 194 PHE A C 1
ATOM 1613 O O . PHE A 1 194 ? -21.209 -3.062 20.838 1.00 93.25 194 PHE A O 1
ATOM 1620 N N . SER A 1 195 ? -22.236 -1.766 19.322 1.00 92.50 195 SER A N 1
ATOM 1621 C CA . SER A 1 195 ? -21.048 -0.957 19.034 1.00 92.50 195 SER A CA 1
ATOM 1622 C C . SER A 1 195 ? -20.592 -0.229 20.300 1.00 92.50 195 SER A C 1
ATOM 1624 O O . SER A 1 195 ? -21.405 0.404 20.973 1.00 92.50 195 SER A O 1
ATOM 1626 N N . LEU A 1 196 ? -19.291 -0.292 20.597 1.00 92.00 196 LEU A N 1
ATOM 1627 C CA . LEU A 1 196 ? -18.697 0.386 21.750 1.00 92.00 196 LEU A CA 1
ATOM 1628 C C . LEU A 1 196 ? -18.960 1.897 21.713 1.00 92.00 196 LEU A C 1
ATOM 1630 O O . LEU A 1 196 ? -19.33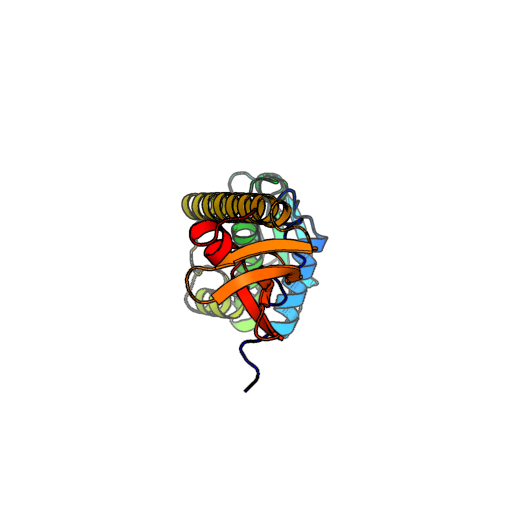6 2.479 22.724 1.00 92.00 196 LEU A O 1
ATOM 1634 N N . LYS A 1 197 ? -18.835 2.508 20.530 1.00 90.56 197 LYS A N 1
ATOM 1635 C CA . LYS A 1 197 ? -19.095 3.937 20.335 1.00 90.56 197 LYS A CA 1
ATOM 1636 C C . LYS A 1 197 ? -20.555 4.293 20.605 1.00 90.56 197 LYS A C 1
ATOM 1638 O O . LYS A 1 197 ? -20.838 5.244 21.318 1.00 90.56 197 LYS A O 1
ATOM 1643 N N . TRP A 1 198 ? -21.479 3.488 20.084 1.00 92.25 198 TRP A N 1
ATOM 1644 C CA . TRP A 1 198 ? -22.909 3.706 20.303 1.00 92.25 198 TRP A CA 1
ATOM 1645 C C . TRP A 1 198 ? -23.272 3.648 21.790 1.00 92.25 198 TRP A C 1
ATOM 1647 O O . TRP A 1 198 ? -24.061 4.463 22.261 1.00 92.25 198 TRP A O 1
ATOM 1657 N N . ILE A 1 199 ? -22.685 2.696 22.524 1.00 92.69 199 ILE A N 1
ATOM 1658 C CA . ILE A 1 199 ? -22.895 2.559 23.966 1.00 92.69 199 ILE A CA 1
ATOM 1659 C C . ILE A 1 199 ? -22.335 3.775 24.718 1.00 92.69 199 ILE A C 1
ATOM 1661 O O . ILE A 1 199 ? -23.048 4.322 25.554 1.00 92.69 199 ILE A O 1
ATOM 1665 N N . ASP A 1 200 ? -21.128 4.245 24.390 1.00 92.12 200 ASP A N 1
ATOM 1666 C CA . ASP A 1 200 ? -20.522 5.422 25.042 1.00 92.12 200 ASP A CA 1
ATOM 1667 C C . ASP A 1 200 ? -21.312 6.712 24.826 1.00 92.12 200 ASP A C 1
ATOM 1669 O O . ASP A 1 200 ? -21.388 7.549 25.719 1.00 92.12 200 ASP A O 1
ATOM 1673 N N . GLU A 1 201 ? -21.964 6.848 23.673 1.00 91.69 201 GLU A N 1
ATOM 1674 C CA . GLU A 1 201 ? -22.775 8.022 23.352 1.00 91.69 201 GLU A CA 1
ATOM 1675 C C . GLU A 1 201 ? -24.171 8.007 24.001 1.00 91.69 201 GLU A C 1
ATOM 1677 O O . GLU A 1 201 ? -24.796 9.061 24.130 1.00 91.69 201 GLU A O 1
ATOM 1682 N N . ARG A 1 202 ? -24.716 6.829 24.346 1.00 91.94 202 ARG A N 1
ATOM 1683 C CA . ARG A 1 202 ? -26.161 6.676 24.633 1.00 91.94 202 ARG A CA 1
ATOM 1684 C C . ARG A 1 202 ? -26.503 5.959 25.928 1.00 91.94 202 ARG A C 1
ATOM 1686 O O . ARG A 1 202 ? -27.666 5.984 26.336 1.00 91.94 202 ARG A O 1
ATOM 1693 N N . CYS A 1 203 ? -25.538 5.319 26.571 1.00 88.44 203 CYS A N 1
ATOM 1694 C CA . CYS A 1 203 ? -25.741 4.618 27.829 1.00 88.44 203 CYS A CA 1
ATOM 1695 C C . CYS A 1 203 ? -25.021 5.328 28.974 1.00 88.44 203 CYS A C 1
ATOM 1697 O O . CYS A 1 203 ? -24.041 6.041 28.780 1.00 88.44 203 CYS A O 1
ATOM 1699 N N . LYS A 1 204 ? -25.517 5.121 30.196 1.00 83.88 204 LYS A N 1
ATOM 1700 C CA . LYS A 1 204 ? -24.861 5.613 31.412 1.00 83.88 204 LYS A CA 1
ATOM 1701 C C . LYS A 1 204 ? -24.156 4.448 32.094 1.00 83.88 204 LYS A C 1
ATOM 1703 O O . LYS A 1 204 ? -24.819 3.477 32.462 1.00 83.88 204 LYS A O 1
ATOM 1708 N N . CYS A 1 205 ? -22.839 4.542 32.248 1.00 77.19 205 CYS A N 1
ATOM 1709 C CA . CYS A 1 205 ? -22.085 3.646 33.122 1.00 77.19 205 CYS A CA 1
ATOM 1710 C C . CYS A 1 205 ? -22.323 4.044 34.582 1.00 77.19 205 CYS A C 1
ATOM 1712 O O . CYS A 1 205 ? -22.339 5.238 34.894 1.00 77.19 205 CYS A O 1
ATOM 1714 N N . CYS A 1 206 ? -22.530 3.049 35.443 1.00 62.38 206 CYS A N 1
ATOM 1715 C CA . CYS A 1 206 ? -22.684 3.220 36.886 1.00 62.38 206 CYS A CA 1
ATOM 1716 C C . CYS A 1 206 ? -21.419 2.793 37.627 1.00 62.38 206 CYS A C 1
ATOM 1718 O O . CYS A 1 206 ? -20.789 1.803 37.186 1.00 62.38 206 CYS A O 1
#

Sequence (206 aa):
MKKYAVKLLMLCLRLRRWSNMIWNEKEIREEMQRLDKITGKSGSELPIYFDNSQRKLGCFWPKEMEFTFSNYYFKDDEWSIECALDVIRHEYAHYLDVVLYGNCGHGRTWKMCCGIVGARPERLYNDAQDEYYKKKHRKEEALLEEIEMISKKYIKGNKIIHPQFGTGVILGVLGSGINRRVNILFDDSVNKEFSLKWIDERCKCC